Protein AF-A0A6V7H7Z8-F1 (afdb_monomer)

InterPro domains:
  IPR001148 Alpha carbonic anhydrase domain [PF00194] (63-277)
  IPR001148 Alpha carbonic anhydrase domain [PS51144] (50-277)
  IPR001148 Alpha carbonic anhydrase domain [SM01057] (56-277)
  IPR023561 Carbonic anhydrase, alpha-class [PTHR18952] (49-277)
  IPR036398 Alpha carbonic anhydrase domain superfamily [G3DSA:3.10.200.10] (58-277)
  IPR036398 Alpha carbonic anhydrase domain superfamily [SSF51069] (61-277)

Mean predicted aligned error: 9.98 Å

Sequence (277 aa):
SPKCDRKDLLHCLAWKQNVDPETESSFRNDARVEHMCRIWKHESTRDDDLSLTVQGLMDSLIGPSHWGKEYKTCSGKYQSPIDIEEKDVTTMTFPELQFSGVEGSHKAYMTNNGHTVMIQSFDANVPSISGGPINSTYVFQQLHFHWGQNDNLGSEDLINNHSFSMELHVVFWKKEHGSYDEAIKRDDGLTVLGYLYQATDEPNPIFESIVQQIPDIIAVDSNITISDNNVLKKLVAPDIASAQNYFTYRGSLTTPPCLEIVQWIDFVKPQHISHEQ

Organism: NCBI:txid395501

pLDDT: mean 84.5, std 20.84, range [31.64, 98.88]

Solvent-accessible surface area (backbone atoms only — not comparable to full-atom values): 15431 Å² total; per-residue (Å²): 129,88,76,81,49,78,66,59,53,52,46,57,60,35,71,68,61,81,58,59,75,72,61,62,62,68,55,76,76,39,69,66,59,56,48,51,56,50,55,65,71,72,54,90,82,56,80,68,69,53,51,54,53,51,48,55,50,46,46,74,70,67,21,81,98,42,39,39,77,79,32,59,45,56,63,53,91,44,61,34,62,51,66,47,45,72,92,77,60,77,94,80,87,61,56,70,58,42,80,42,61,37,92,45,82,39,51,33,35,40,30,20,69,70,82,37,55,34,39,34,66,79,51,94,74,60,34,31,39,31,38,32,96,48,93,52,53,24,35,60,63,38,33,38,48,38,63,49,96,46,65,59,43,16,27,74,50,25,53,69,82,40,49,27,19,23,23,38,40,41,36,21,26,29,53,90,52,75,42,59,83,53,7,75,77,37,72,71,10,30,37,33,40,38,42,39,24,38,56,40,91,57,75,37,80,80,45,50,72,52,59,73,48,46,79,77,24,71,51,68,74,29,61,46,73,50,88,58,33,48,51,54,33,45,69,75,48,70,53,66,89,56,59,78,47,59,50,72,50,74,22,22,41,76,51,89,60,16,49,63,16,24,40,42,39,34,41,70,71,64,44,68,32,17,77,89,104

Nearest PDB structures (foldseek):
  1hed-assembly1_A  TM=9.340E-01  e=1.830E-23  Homo sapiens
  5jes-assembly1_B  TM=9.303E-01  e=2.063E-23  Homo sapiens
  2x7s-assembly1_A  TM=9.431E-01  e=8.706E-23  Homo sapiens
  1flj-assembly1_A  TM=9.301E-01  e=3.992E-23  Rattus norvegicus
  8p6u-assembly1_A  TM=9.422E-01  e=7.107E-22  Homo sapiens

Radius of gyration: 20.37 Å; Cα contacts (8 Å, |Δi|>4): 509; chains: 1; bounding box: 54×52×42 Å

Structure (mmCIF, N/CA/C/O backbone):
data_AF-A0A6V7H7Z8-F1
#
_entry.id   AF-A0A6V7H7Z8-F1
#
loop_
_atom_site.group_PDB
_atom_site.id
_atom_site.type_symbol
_atom_site.label_atom_id
_atom_site.label_alt_id
_atom_site.label_comp_id
_atom_site.label_asym_id
_atom_site.label_entity_id
_atom_site.label_seq_id
_atom_site.pdbx_PDB_ins_code
_atom_site.Cartn_x
_atom_site.Cartn_y
_atom_site.Cartn_z
_atom_site.occupancy
_atom_site.B_iso_or_equiv
_atom_site.auth_seq_id
_atom_site.auth_comp_id
_atom_site.auth_asym_id
_atom_site.auth_atom_id
_atom_site.pdbx_PDB_model_num
ATOM 1 N N . SER A 1 1 ? 34.966 -28.185 17.565 1.00 32.69 1 SER A N 1
ATOM 2 C CA . SER A 1 1 ? 34.034 -27.590 16.589 1.00 32.69 1 SER A CA 1
ATOM 3 C C . SER A 1 1 ? 32.631 -27.698 17.135 1.00 32.69 1 SER A C 1
ATOM 5 O O . SER A 1 1 ? 32.259 -28.820 17.479 1.00 32.69 1 SER A O 1
ATOM 7 N N . PRO A 1 2 ? 31.871 -26.603 17.291 1.00 34.34 2 PRO A N 1
ATOM 8 C CA . PRO A 1 2 ? 30.486 -26.742 17.699 1.00 34.34 2 PRO A CA 1
ATOM 9 C C . PRO A 1 2 ? 29.751 -27.420 16.539 1.00 34.34 2 PRO A C 1
ATOM 11 O O . PRO A 1 2 ? 29.791 -26.964 15.397 1.00 34.34 2 PRO A O 1
ATOM 14 N N . LYS A 1 3 ? 29.193 -28.600 16.810 1.00 32.34 3 LYS A N 1
ATOM 15 C CA . LYS A 1 3 ? 28.305 -29.295 15.884 1.00 32.34 3 LYS A CA 1
ATOM 16 C C . LYS A 1 3 ? 27.027 -28.465 15.830 1.00 32.34 3 LYS A C 1
ATOM 18 O O . LYS A 1 3 ? 26.306 -28.434 16.815 1.00 32.34 3 LYS A O 1
ATOM 23 N N . CYS A 1 4 ? 26.787 -27.786 14.716 1.00 35.72 4 CYS A N 1
ATOM 24 C CA . CYS A 1 4 ? 25.460 -27.274 14.404 1.00 35.72 4 CYS A CA 1
ATOM 25 C C . CYS A 1 4 ? 24.587 -28.512 14.142 1.00 35.72 4 CYS A C 1
ATOM 27 O O . CYS A 1 4 ? 24.863 -29.262 13.194 1.00 35.72 4 CYS A O 1
ATOM 29 N N . ASP A 1 5 ? 23.668 -28.820 15.060 1.00 40.28 5 ASP A N 1
ATOM 30 C CA . ASP A 1 5 ? 22.810 -29.994 14.947 1.00 40.28 5 ASP A CA 1
ATOM 31 C C . ASP A 1 5 ? 21.787 -29.738 13.834 1.00 40.28 5 ASP A C 1
ATOM 33 O O . ASP A 1 5 ? 21.334 -28.617 13.615 1.00 40.28 5 ASP A O 1
ATOM 37 N N . ARG A 1 6 ? 21.417 -30.775 13.084 1.00 40.75 6 ARG A N 1
ATOM 38 C CA . ARG A 1 6 ? 20.514 -30.661 11.923 1.00 40.75 6 ARG A CA 1
ATOM 39 C C . ARG A 1 6 ? 19.138 -30.098 12.318 1.00 40.75 6 ARG A C 1
ATOM 41 O O . ARG A 1 6 ? 18.437 -29.547 11.477 1.00 40.75 6 ARG A O 1
ATOM 48 N N . LYS A 1 7 ? 18.783 -30.227 13.602 1.00 39.72 7 LYS A N 1
ATOM 49 C CA . LYS A 1 7 ? 17.613 -29.608 14.237 1.00 39.72 7 LYS A CA 1
ATOM 50 C C . LYS A 1 7 ? 17.737 -28.091 14.402 1.00 39.72 7 LYS A C 1
ATOM 52 O O . LYS A 1 7 ? 16.750 -27.405 14.181 1.00 39.72 7 LYS A O 1
ATOM 57 N N . ASP A 1 8 ? 18.924 -27.571 14.709 1.00 41.31 8 ASP A N 1
ATOM 58 C CA . ASP A 1 8 ? 19.142 -26.130 14.907 1.00 41.31 8 ASP A CA 1
ATOM 59 C C . ASP A 1 8 ? 18.988 -25.352 13.586 1.00 41.31 8 ASP A C 1
ATOM 61 O O . ASP A 1 8 ? 18.568 -24.200 13.578 1.00 41.31 8 ASP A O 1
ATOM 65 N N . LEU A 1 9 ? 19.270 -26.005 12.452 1.00 47.84 9 LEU A N 1
ATOM 66 C CA . LEU A 1 9 ? 19.158 -25.443 11.099 1.00 47.84 9 LEU A CA 1
ATOM 67 C C . LEU A 1 9 ? 17.731 -25.463 10.534 1.00 47.84 9 LEU A C 1
ATOM 69 O O . LEU A 1 9 ? 17.335 -24.503 9.882 1.00 47.84 9 LEU A O 1
ATOM 73 N N . LEU A 1 10 ? 16.949 -26.512 10.808 1.00 43.16 10 LEU A N 1
ATOM 74 C CA . LEU A 1 10 ? 15.507 -26.510 10.521 1.00 43.16 10 LEU A CA 1
ATOM 75 C C . LEU A 1 10 ? 14.784 -25.484 11.394 1.00 43.16 10 LEU A C 1
ATOM 77 O O . LEU A 1 10 ? 13.941 -24.761 10.883 1.00 43.16 10 LEU A O 1
ATOM 81 N N . HIS A 1 11 ? 15.205 -25.323 12.652 1.00 39.12 11 HIS A N 1
ATOM 82 C CA . HIS A 1 11 ? 14.792 -24.188 13.470 1.00 39.12 11 HIS A CA 1
ATOM 83 C C . HIS A 1 11 ? 15.214 -22.853 12.849 1.00 39.12 11 HIS A C 1
ATOM 85 O O . HIS A 1 11 ? 14.414 -21.939 12.846 1.00 39.12 11 HIS A O 1
ATOM 91 N N . CYS A 1 12 ? 16.406 -22.714 12.265 1.00 37.06 12 CYS A N 1
ATOM 92 C CA . CYS 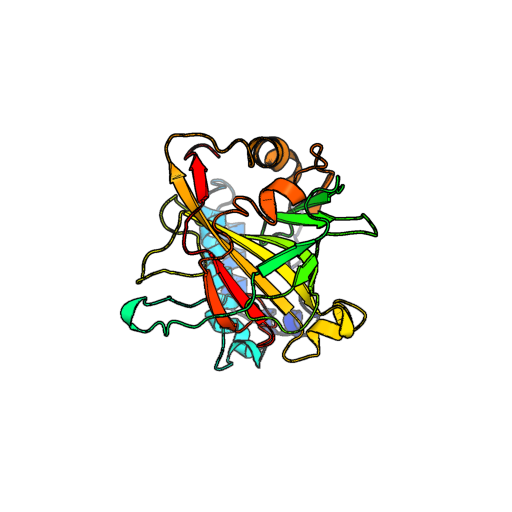A 1 12 ? 16.822 -21.461 11.617 1.00 37.06 12 CYS A CA 1
ATOM 93 C C . CYS A 1 12 ? 15.983 -21.120 10.364 1.00 37.06 12 CYS A C 1
ATOM 95 O O . CYS A 1 12 ? 15.714 -19.951 10.099 1.00 37.06 12 CYS A O 1
ATOM 97 N N . LEU A 1 13 ? 15.529 -22.140 9.627 1.00 40.28 13 LEU A N 1
ATOM 98 C CA . LEU A 1 13 ? 14.638 -22.000 8.469 1.00 40.28 13 LEU A CA 1
ATOM 99 C C . LEU A 1 13 ? 13.166 -21.790 8.867 1.00 40.28 13 LEU A C 1
ATOM 101 O O . LEU A 1 13 ? 12.477 -21.002 8.232 1.00 40.28 13 LEU A O 1
ATOM 105 N N . ALA A 1 14 ? 12.697 -22.432 9.941 1.00 39.16 14 ALA A N 1
ATOM 106 C CA . ALA A 1 14 ? 11.342 -22.267 10.474 1.00 39.16 14 ALA A CA 1
ATOM 107 C C . ALA A 1 14 ? 11.173 -20.961 11.275 1.00 39.16 14 ALA A C 1
ATOM 109 O O . ALA A 1 14 ? 10.114 -20.340 11.234 1.00 39.16 14 ALA A O 1
ATOM 110 N N . TRP A 1 15 ? 12.226 -20.508 11.966 1.00 31.64 15 TRP A N 1
ATOM 111 C CA . TRP A 1 15 ? 12.224 -19.298 12.797 1.00 31.64 15 TRP A CA 1
ATOM 112 C C . TRP A 1 15 ? 12.205 -18.013 11.966 1.00 31.64 15 TRP A C 1
ATOM 114 O O . TRP A 1 15 ? 11.707 -17.007 12.449 1.00 31.64 15 TRP A O 1
ATOM 124 N N . LYS A 1 16 ? 12.663 -18.051 10.705 1.00 35.69 16 LYS A N 1
ATOM 125 C CA . LYS A 1 16 ? 12.558 -16.905 9.789 1.00 35.69 16 LYS A CA 1
ATOM 126 C C . LYS A 1 16 ? 11.191 -16.743 9.111 1.00 35.69 16 LYS A C 1
ATOM 128 O O . LYS A 1 16 ? 10.990 -15.703 8.499 1.00 35.69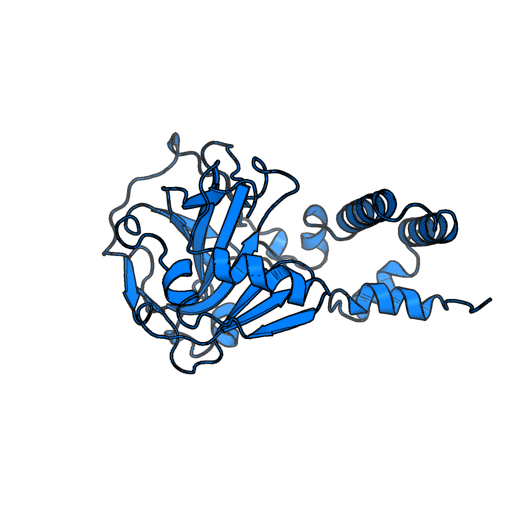 16 LYS A O 1
ATOM 133 N N . GLN A 1 17 ? 10.289 -17.732 9.151 1.00 44.56 17 GLN A N 1
ATOM 134 C CA . GLN A 1 17 ? 9.077 -17.697 8.310 1.00 44.56 17 GLN A CA 1
ATOM 135 C C . GLN A 1 17 ? 7.778 -18.228 8.939 1.00 44.56 17 GLN A C 1
ATOM 137 O O . GLN A 1 17 ? 6.803 -18.386 8.215 1.00 44.56 17 GLN A O 1
ATOM 142 N N . ASN A 1 18 ? 7.689 -18.463 10.257 1.00 36.97 18 ASN A N 1
ATOM 143 C CA . ASN A 1 18 ? 6.419 -18.875 10.895 1.00 36.97 18 ASN A CA 1
ATOM 144 C C . ASN A 1 18 ? 5.719 -20.051 10.165 1.00 36.97 18 ASN A C 1
ATOM 146 O O . ASN A 1 18 ? 4.496 -20.089 10.033 1.00 36.97 18 ASN A O 1
ATOM 150 N N . VAL A 1 19 ? 6.501 -21.009 9.660 1.00 39.38 19 VAL A N 1
ATOM 151 C CA . VAL A 1 19 ? 5.970 -22.152 8.907 1.00 39.38 19 VAL A CA 1
ATOM 152 C C . VAL A 1 19 ? 5.466 -23.218 9.889 1.00 39.38 19 VAL A C 1
ATOM 154 O O . VAL A 1 19 ? 6.135 -23.511 10.883 1.00 39.38 19 VAL A O 1
ATOM 157 N N . ASP A 1 20 ? 4.292 -23.798 9.626 1.00 37.81 20 ASP A N 1
ATOM 158 C CA . ASP A 1 20 ? 3.660 -24.837 10.455 1.00 37.81 20 ASP A CA 1
ATOM 159 C C . ASP A 1 20 ? 4.606 -26.056 10.646 1.00 37.81 20 ASP A C 1
ATOM 161 O O . ASP A 1 20 ? 5.331 -26.434 9.714 1.00 37.81 20 ASP A O 1
ATOM 165 N N . PRO A 1 21 ? 4.646 -26.710 11.824 1.00 39.06 21 PRO A N 1
ATOM 166 C CA . PRO A 1 21 ? 5.404 -27.948 12.042 1.00 39.06 21 PRO A CA 1
ATOM 167 C C . PRO A 1 21 ? 5.146 -29.087 11.030 1.00 39.06 21 PRO A C 1
ATOM 169 O O . PRO A 1 21 ? 6.027 -29.933 10.844 1.00 39.06 21 PRO A O 1
ATOM 172 N N . GLU A 1 22 ? 4.003 -29.142 10.336 1.00 43.00 22 GLU A N 1
ATOM 173 C CA . GLU A 1 22 ? 3.782 -30.144 9.274 1.00 43.00 22 GLU A CA 1
ATOM 174 C C . GLU A 1 22 ? 4.704 -29.933 8.058 1.00 43.00 22 GLU A C 1
ATOM 176 O O . GLU A 1 22 ? 5.265 -30.896 7.516 1.00 43.00 22 GLU A O 1
ATOM 181 N N . THR A 1 23 ? 4.960 -28.681 7.685 1.00 44.81 23 THR A N 1
ATOM 182 C CA . THR A 1 23 ? 5.865 -28.269 6.598 1.00 44.81 23 THR A CA 1
ATOM 183 C C . THR A 1 23 ? 7.313 -28.674 6.877 1.00 44.81 23 THR A C 1
ATOM 185 O O . THR A 1 23 ? 8.006 -29.158 5.978 1.00 44.81 23 THR A O 1
ATOM 188 N N . GLU A 1 24 ? 7.742 -28.611 8.143 1.00 42.25 24 GLU A N 1
ATOM 189 C CA . GLU A 1 24 ? 9.073 -29.015 8.626 1.00 42.25 24 GLU A CA 1
ATOM 190 C C . GLU A 1 24 ? 9.388 -30.497 8.328 1.00 42.25 24 GLU A C 1
ATOM 192 O O . GLU A 1 24 ? 10.545 -30.887 8.132 1.00 42.25 24 GLU A O 1
ATOM 197 N N . SER A 1 25 ? 8.357 -31.347 8.251 1.00 43.81 25 SER A N 1
ATOM 198 C CA . SER A 1 25 ? 8.509 -32.773 7.942 1.00 43.81 25 SER A CA 1
ATOM 199 C C . SER A 1 25 ? 8.841 -33.043 6.469 1.00 43.81 25 SER A C 1
ATOM 201 O O . SER A 1 25 ? 9.563 -33.999 6.170 1.00 43.81 25 SER A O 1
ATOM 203 N N . SER A 1 26 ? 8.386 -32.176 5.558 1.00 46.97 26 SER A N 1
ATOM 204 C CA . SER A 1 26 ? 8.557 -32.340 4.108 1.00 46.97 26 SER A CA 1
ATOM 205 C C . SER A 1 26 ? 9.989 -32.039 3.640 1.00 46.97 26 SER A C 1
ATOM 207 O O . SER A 1 26 ? 10.507 -32.696 2.735 1.00 46.97 26 SER A O 1
ATOM 209 N N . PHE A 1 27 ? 10.678 -31.125 4.330 1.00 46.22 27 PHE A N 1
ATOM 210 C CA . PHE A 1 27 ? 12.048 -30.708 4.017 1.00 46.22 27 PHE A CA 1
ATOM 211 C C . PHE A 1 27 ? 13.127 -31.680 4.506 1.00 46.22 27 PHE A C 1
ATOM 213 O O . PHE A 1 27 ? 14.270 -31.611 4.048 1.00 46.22 27 PHE A O 1
ATOM 220 N N . ARG A 1 28 ? 12.799 -32.614 5.414 1.00 45.25 28 ARG A N 1
ATOM 221 C CA . ARG A 1 28 ? 13.794 -33.504 6.050 1.00 45.25 28 ARG A CA 1
ATOM 222 C C . ARG A 1 28 ? 14.561 -34.399 5.076 1.00 45.25 28 ARG A C 1
ATOM 224 O O . ARG A 1 28 ? 15.661 -34.824 5.420 1.00 45.25 28 ARG A O 1
ATOM 231 N N . ASN A 1 29 ? 14.003 -34.663 3.894 1.00 47.81 29 ASN A N 1
ATOM 232 C CA . ASN A 1 29 ? 14.572 -35.575 2.899 1.00 47.81 29 ASN A CA 1
ATOM 233 C C . ASN A 1 29 ? 14.783 -34.929 1.516 1.00 47.81 29 ASN A C 1
ATOM 235 O O . ASN A 1 29 ? 15.028 -35.650 0.548 1.00 47.81 29 ASN A O 1
ATOM 239 N N . ASP A 1 30 ? 14.689 -33.600 1.389 1.00 52.28 30 ASP A N 1
ATOM 240 C CA . ASP A 1 30 ? 14.922 -32.939 0.101 1.00 52.28 30 ASP A CA 1
ATOM 241 C C . ASP A 1 30 ? 16.433 -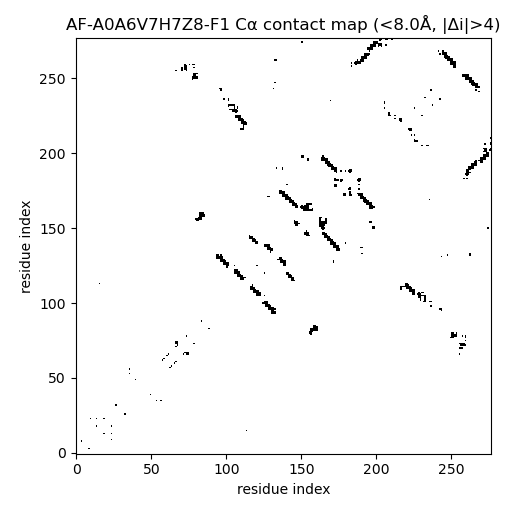32.796 -0.162 1.00 52.28 30 ASP A C 1
ATOM 243 O O . ASP A 1 30 ? 17.162 -32.104 0.556 1.00 52.28 30 ASP A O 1
ATOM 247 N N . ALA A 1 31 ? 16.915 -33.446 -1.224 1.00 52.50 31 ALA A N 1
ATOM 248 C CA . ALA A 1 31 ? 18.315 -33.407 -1.644 1.00 52.50 31 ALA A CA 1
ATOM 249 C C . ALA A 1 31 ? 18.823 -31.978 -1.934 1.00 52.50 31 ALA A C 1
ATOM 251 O O . ALA A 1 31 ? 20.027 -31.725 -1.863 1.00 52.50 31 ALA A O 1
ATOM 252 N N . ARG A 1 32 ? 17.924 -31.028 -2.220 1.00 54.44 32 ARG A N 1
ATOM 253 C CA . ARG A 1 32 ? 18.246 -29.612 -2.451 1.00 54.44 32 ARG A CA 1
ATOM 254 C C . ARG A 1 32 ? 18.560 -28.883 -1.141 1.00 54.44 32 ARG A C 1
ATOM 256 O O . ARG A 1 32 ? 19.515 -28.112 -1.097 1.00 54.44 32 ARG A O 1
ATOM 263 N N . VAL A 1 33 ? 17.867 -29.221 -0.049 1.00 52.94 33 VAL A N 1
ATOM 264 C CA . VAL A 1 33 ? 18.172 -28.726 1.310 1.00 52.94 33 VAL A CA 1
ATOM 265 C C . VAL A 1 33 ? 19.519 -29.283 1.796 1.00 52.94 33 VAL A C 1
ATOM 267 O O . VAL A 1 33 ? 20.317 -28.571 2.410 1.00 52.94 33 VAL A O 1
ATOM 270 N N . GLU A 1 34 ? 19.843 -30.536 1.453 1.00 53.31 34 GLU A N 1
ATOM 271 C CA . GLU A 1 34 ? 21.180 -31.100 1.699 1.00 53.31 34 GLU A CA 1
ATOM 272 C C . GLU A 1 34 ? 22.283 -30.422 0.874 1.00 53.31 34 GLU A C 1
ATOM 274 O O . GLU A 1 34 ? 23.407 -30.271 1.359 1.00 53.31 34 GLU A O 1
ATOM 279 N N . HIS A 1 35 ? 21.981 -30.009 -0.358 1.00 56.28 35 HIS A N 1
ATOM 280 C CA . HIS A 1 35 ? 22.914 -29.280 -1.214 1.00 56.28 35 HIS A CA 1
ATOM 281 C C . HIS A 1 35 ? 23.207 -27.875 -0.666 1.00 56.28 35 HIS A C 1
ATOM 283 O O . HIS A 1 35 ? 24.377 -27.516 -0.531 1.00 56.28 35 HIS A O 1
ATOM 289 N N . MET A 1 36 ? 22.177 -27.145 -0.219 1.00 55.00 36 MET A N 1
ATOM 290 C CA . MET A 1 36 ? 22.326 -25.864 0.491 1.00 55.00 36 MET A CA 1
ATOM 291 C C . MET A 1 36 ? 23.241 -25.988 1.714 1.00 55.00 36 MET A C 1
ATOM 293 O O . MET A 1 36 ? 24.161 -25.193 1.897 1.00 55.00 36 MET A O 1
ATOM 297 N N . CYS A 1 37 ? 23.053 -27.045 2.513 1.00 53.22 37 CYS A N 1
ATOM 298 C CA . CYS A 1 37 ? 23.905 -27.335 3.668 1.00 53.22 37 CYS A CA 1
ATOM 299 C C . CYS A 1 37 ? 25.383 -27.537 3.299 1.00 53.22 37 CYS A C 1
ATOM 301 O O . CYS A 1 37 ? 26.257 -27.273 4.125 1.00 53.22 37 CYS A O 1
ATOM 303 N N . ARG A 1 38 ? 25.681 -28.062 2.102 1.00 51.81 38 ARG A N 1
ATOM 304 C CA . ARG A 1 38 ? 27.062 -28.272 1.640 1.00 51.81 38 ARG A CA 1
ATOM 305 C C . ARG A 1 38 ? 27.696 -26.979 1.145 1.00 51.81 38 ARG A C 1
ATOM 307 O O . ARG A 1 38 ? 28.847 -26.752 1.494 1.00 51.81 38 ARG A O 1
ATOM 314 N N . ILE A 1 39 ? 26.954 -26.147 0.412 1.00 51.06 39 ILE A N 1
ATOM 315 C CA . ILE A 1 39 ? 27.421 -24.833 -0.065 1.00 51.06 39 ILE A CA 1
ATOM 316 C C . ILE A 1 39 ? 27.743 -23.929 1.133 1.00 51.06 39 ILE A C 1
ATOM 318 O O . ILE A 1 39 ? 28.872 -23.466 1.271 1.00 51.06 39 ILE A O 1
ATOM 322 N N . TRP A 1 40 ? 26.808 -23.803 2.082 1.00 47.78 40 TRP A N 1
ATOM 323 C CA . TRP A 1 40 ? 26.996 -22.975 3.280 1.00 47.78 40 TRP A CA 1
ATOM 324 C C . TRP A 1 40 ? 28.187 -23.426 4.146 1.00 47.78 40 TRP A C 1
ATOM 326 O O . TRP A 1 40 ? 28.889 -22.608 4.732 1.00 47.78 40 TRP A O 1
ATOM 336 N N . LYS A 1 41 ? 28.467 -24.738 4.200 1.00 47.25 41 LYS A N 1
ATOM 337 C CA . LYS A 1 41 ? 29.613 -25.294 4.942 1.00 47.25 41 LYS A CA 1
ATOM 338 C C . LYS A 1 41 ? 30.967 -25.111 4.254 1.00 47.25 41 LYS A C 1
ATOM 340 O O . LYS A 1 41 ? 31.976 -25.210 4.950 1.00 47.25 41 LYS A O 1
ATOM 345 N N . HIS A 1 42 ? 31.017 -24.931 2.933 1.00 45.84 42 HIS A N 1
ATOM 346 C CA . HIS A 1 42 ? 32.280 -24.951 2.186 1.00 45.84 42 HIS A CA 1
ATOM 347 C C . HIS A 1 42 ? 32.857 -23.565 1.866 1.00 45.84 42 HIS A C 1
ATOM 349 O O . HIS A 1 42 ? 34.057 -23.487 1.610 1.00 45.84 42 HIS A O 1
ATOM 355 N N . GLU A 1 43 ? 32.065 -22.489 1.917 1.00 46.97 43 GLU A N 1
ATOM 356 C CA . GLU A 1 43 ? 32.463 -21.181 1.363 1.00 46.97 43 GLU A CA 1
ATOM 357 C C . GLU A 1 43 ? 32.241 -19.988 2.313 1.00 46.97 43 GLU A C 1
ATOM 359 O O . GLU A 1 43 ? 31.947 -18.887 1.872 1.00 46.97 43 GLU A O 1
ATOM 364 N N . SER A 1 44 ? 32.440 -20.145 3.626 1.00 45.12 44 SER A N 1
ATOM 365 C CA . SER A 1 44 ? 32.238 -19.063 4.616 1.00 45.12 44 SER A CA 1
ATOM 366 C C . SER A 1 44 ? 33.272 -17.907 4.566 1.00 45.12 44 SER A C 1
ATOM 368 O O . SER A 1 44 ? 33.741 -17.455 5.612 1.00 45.12 44 SER A O 1
ATOM 370 N N . THR A 1 45 ? 33.710 -17.453 3.386 1.00 44.41 45 THR A N 1
ATOM 371 C CA . THR A 1 45 ? 34.672 -16.340 3.247 1.00 44.41 45 THR A CA 1
ATOM 372 C C . THR A 1 45 ? 34.303 -15.268 2.212 1.00 44.41 45 THR A C 1
ATOM 374 O O . THR A 1 45 ? 35.136 -14.398 1.954 1.00 44.41 45 THR A O 1
ATOM 377 N N . ARG A 1 46 ? 33.086 -15.257 1.641 1.00 46.16 46 ARG A N 1
ATOM 378 C CA . ARG A 1 46 ? 32.593 -14.153 0.783 1.00 46.16 46 ARG A CA 1
ATOM 379 C C . ARG A 1 46 ? 31.088 -13.932 0.982 1.00 46.16 46 ARG A C 1
ATOM 381 O O . ARG A 1 46 ? 30.282 -14.618 0.367 1.00 46.16 46 ARG A O 1
ATOM 388 N N . ASP A 1 47 ? 30.726 -13.004 1.863 1.00 51.69 47 ASP A N 1
ATOM 389 C CA . ASP A 1 47 ? 29.385 -12.940 2.469 1.00 51.69 47 ASP A CA 1
ATOM 390 C C . ASP A 1 47 ? 28.237 -12.430 1.565 1.00 51.69 47 ASP A C 1
ATOM 392 O O . ASP A 1 47 ? 27.087 -12.761 1.842 1.00 51.69 47 ASP A O 1
ATOM 396 N N . ASP A 1 48 ? 28.490 -11.738 0.447 1.00 48.53 48 ASP A N 1
ATOM 397 C CA . ASP A 1 48 ? 27.388 -11.153 -0.349 1.00 48.53 48 ASP A CA 1
ATOM 398 C C . ASP A 1 48 ? 26.826 -12.097 -1.437 1.00 48.53 48 ASP A C 1
ATOM 400 O O . ASP A 1 48 ? 25.611 -12.238 -1.578 1.00 48.53 48 ASP A O 1
ATOM 404 N N . ASP A 1 49 ? 27.687 -12.820 -2.162 1.00 45.22 49 ASP A N 1
ATOM 405 C CA . ASP A 1 49 ? 27.311 -13.694 -3.298 1.00 45.22 49 ASP A CA 1
ATOM 406 C C . ASP A 1 49 ? 26.568 -14.976 -2.841 1.00 45.22 49 ASP A C 1
ATOM 408 O O . ASP A 1 49 ? 25.685 -15.525 -3.510 1.00 45.22 49 ASP A O 1
ATOM 412 N N . LEU A 1 50 ? 26.871 -15.429 -1.620 1.00 45.47 50 LEU A N 1
ATOM 413 C CA . LEU A 1 50 ? 26.216 -16.575 -0.984 1.00 45.47 50 LEU A CA 1
ATOM 414 C C . LEU A 1 50 ? 24.780 -16.270 -0.548 1.00 45.47 50 LEU A C 1
ATOM 416 O O . LEU A 1 50 ? 23.931 -17.161 -0.617 1.00 45.47 50 LEU A O 1
ATOM 420 N N . SER A 1 51 ? 24.493 -15.034 -0.130 1.00 50.72 51 SER A N 1
ATOM 421 C CA . SER A 1 51 ? 23.144 -14.627 0.282 1.00 50.72 51 SER A CA 1
ATOM 422 C C . SER A 1 51 ? 22.154 -14.689 -0.891 1.00 50.72 51 SER A C 1
ATOM 424 O O . SER A 1 51 ? 21.081 -15.281 -0.764 1.00 50.72 51 SER A O 1
ATOM 426 N N . LEU A 1 52 ? 22.572 -14.202 -2.065 1.00 49.56 52 LEU A N 1
ATOM 427 C CA . LEU A 1 52 ? 21.798 -14.215 -3.309 1.00 49.56 52 LEU A CA 1
ATOM 428 C C . LEU A 1 52 ? 21.565 -15.640 -3.824 1.00 49.56 52 LEU A C 1
ATOM 430 O O . LEU A 1 52 ? 20.463 -15.981 -4.252 1.00 49.56 52 LEU A O 1
ATOM 434 N N . THR A 1 53 ? 22.577 -16.506 -3.722 1.00 54.59 53 THR A N 1
ATOM 435 C CA . THR A 1 53 ? 22.465 -17.914 -4.131 1.00 54.59 53 THR A CA 1
ATOM 436 C C . THR A 1 53 ? 21.493 -18.687 -3.231 1.00 54.59 53 THR A C 1
ATOM 438 O O . THR A 1 53 ? 20.696 -19.492 -3.716 1.00 54.59 53 THR A O 1
ATOM 441 N N . VAL A 1 54 ? 21.522 -18.436 -1.917 1.00 52.19 54 VAL A N 1
ATOM 442 C CA . VAL A 1 54 ? 20.605 -19.059 -0.949 1.00 52.19 54 VAL A CA 1
ATOM 443 C C . VAL A 1 54 ? 19.173 -18.548 -1.117 1.00 52.19 54 VAL A C 1
ATOM 445 O O . VAL A 1 54 ? 18.255 -19.366 -1.077 1.00 52.19 54 VAL A O 1
ATOM 448 N N . GLN A 1 55 ? 18.974 -17.248 -1.358 1.00 54.03 55 GLN A N 1
ATOM 449 C CA . GLN A 1 55 ? 17.652 -16.684 -1.642 1.00 54.03 55 GLN A CA 1
ATOM 450 C C . GLN A 1 55 ? 17.069 -17.256 -2.941 1.00 54.03 55 GLN A C 1
ATOM 452 O O . GLN A 1 55 ? 15.964 -17.788 -2.925 1.00 54.03 55 GLN A O 1
ATOM 457 N N . GLY A 1 56 ? 17.843 -17.288 -4.032 1.00 55.62 56 GLY A N 1
ATOM 458 C CA . GLY A 1 56 ? 17.391 -17.883 -5.294 1.00 55.62 56 GLY A CA 1
ATOM 459 C C . GLY A 1 56 ? 17.065 -19.380 -5.180 1.00 55.62 56 GLY A C 1
ATOM 460 O O . GLY A 1 56 ? 16.125 -19.874 -5.807 1.00 55.62 56 GLY A O 1
ATOM 461 N N . LEU A 1 57 ? 17.791 -20.121 -4.334 1.00 54.34 57 LEU A N 1
ATOM 462 C CA . LEU A 1 57 ? 17.463 -21.511 -4.005 1.00 54.34 57 LEU A CA 1
ATOM 463 C C . LEU A 1 57 ? 16.174 -21.619 -3.175 1.00 54.34 57 LEU A C 1
ATOM 465 O O . LEU A 1 57 ? 15.357 -22.489 -3.470 1.00 54.34 57 LEU A O 1
ATOM 469 N N . MET A 1 58 ? 15.954 -20.745 -2.191 1.00 56.31 58 MET A N 1
ATOM 470 C CA . MET A 1 58 ? 14.705 -20.679 -1.417 1.00 56.31 58 MET A CA 1
ATOM 471 C C . MET A 1 58 ? 13.502 -20.361 -2.313 1.00 56.31 58 MET A C 1
ATOM 473 O O . MET A 1 58 ? 12.515 -21.098 -2.286 1.00 56.31 58 MET A O 1
ATOM 477 N N . ASP A 1 59 ? 13.616 -19.373 -3.200 1.00 59.88 59 ASP A N 1
ATOM 478 C CA . ASP A 1 59 ? 12.569 -19.020 -4.165 1.00 59.88 59 ASP A CA 1
ATOM 479 C C . ASP A 1 59 ? 12.242 -20.198 -5.101 1.00 59.88 59 ASP A C 1
ATOM 481 O O . ASP A 1 59 ? 11.083 -20.456 -5.436 1.00 59.88 59 ASP A O 1
ATOM 485 N N . SER A 1 60 ? 13.251 -20.999 -5.462 1.00 59.12 60 SER A N 1
ATOM 486 C CA . SER A 1 60 ? 13.060 -22.210 -6.271 1.00 59.12 60 SER A CA 1
ATOM 487 C C . SER A 1 60 ? 12.356 -23.365 -5.537 1.00 59.12 60 SER A C 1
ATOM 489 O O . SER A 1 60 ? 11.867 -24.294 -6.185 1.00 59.12 60 SER A O 1
ATOM 491 N N . LEU A 1 61 ? 12.316 -23.341 -4.199 1.00 63.66 61 LEU A N 1
ATOM 492 C CA . LEU A 1 61 ? 11.744 -24.401 -3.360 1.00 63.66 61 LEU A CA 1
ATOM 493 C C . LEU A 1 61 ? 10.360 -24.045 -2.813 1.00 63.66 61 LEU A C 1
ATOM 495 O O . LEU A 1 61 ? 9.482 -24.910 -2.792 1.00 63.66 61 LEU A O 1
ATOM 499 N N . ILE A 1 62 ? 10.188 -22.797 -2.377 1.00 71.31 62 ILE A N 1
ATOM 500 C CA . ILE A 1 62 ? 9.008 -22.293 -1.657 1.00 71.31 62 ILE A CA 1
ATOM 501 C C . ILE A 1 62 ? 8.543 -20.911 -2.145 1.00 71.31 62 ILE A C 1
ATOM 503 O O . ILE A 1 62 ? 7.641 -20.325 -1.552 1.00 71.31 62 ILE A O 1
ATOM 507 N N . GLY A 1 63 ? 9.138 -20.379 -3.215 1.00 78.12 63 GLY A N 1
ATOM 508 C CA . GLY A 1 63 ? 8.767 -19.076 -3.766 1.00 78.12 63 GLY A CA 1
ATOM 509 C C . GLY A 1 63 ? 7.402 -19.063 -4.468 1.00 78.12 63 GLY A C 1
ATOM 510 O O . GLY A 1 63 ? 6.720 -20.091 -4.531 1.00 78.12 63 GLY A O 1
ATOM 511 N N . PRO A 1 64 ? 7.013 -17.921 -5.064 1.00 86.62 64 PRO A N 1
ATOM 512 C CA . PRO A 1 64 ? 5.657 -17.675 -5.568 1.00 86.62 64 PRO A CA 1
ATOM 513 C C . PRO A 1 64 ? 5.078 -18.765 -6.482 1.00 86.62 64 PRO A C 1
ATOM 515 O O . PRO A 1 64 ? 3.925 -19.168 -6.336 1.00 86.62 64 PRO A O 1
ATOM 518 N N . SER A 1 65 ? 5.901 -19.347 -7.363 1.00 88.31 65 SER A N 1
ATOM 519 C CA . SER A 1 65 ? 5.497 -20.445 -8.263 1.00 88.31 65 SER A CA 1
ATOM 520 C C . SER A 1 65 ? 5.079 -21.743 -7.548 1.00 88.31 65 SER A C 1
ATOM 522 O O . SER A 1 65 ? 4.499 -22.640 -8.165 1.00 88.31 65 SER A O 1
ATOM 524 N N . HIS A 1 66 ? 5.358 -21.856 -6.248 1.00 88.25 66 HIS A N 1
ATOM 525 C CA . HIS A 1 66 ? 5.095 -23.024 -5.415 1.00 88.25 66 HIS A CA 1
ATOM 526 C C . HIS A 1 66 ? 3.988 -22.811 -4.378 1.00 88.25 66 HIS A C 1
ATOM 528 O O . HIS A 1 66 ? 3.471 -23.810 -3.870 1.00 88.25 66 HIS A O 1
ATOM 534 N N . TRP A 1 67 ? 3.573 -21.570 -4.099 1.00 90.50 67 TRP A N 1
ATOM 535 C CA . TRP A 1 67 ? 2.600 -21.259 -3.042 1.00 90.50 67 TRP A CA 1
ATOM 536 C C . TRP A 1 67 ? 1.280 -22.018 -3.191 1.00 90.50 67 TRP A C 1
ATOM 538 O O . TRP A 1 67 ? 0.755 -22.533 -2.207 1.00 90.50 67 TRP A O 1
ATOM 548 N N . GLY A 1 68 ? 0.803 -22.215 -4.426 1.00 90.06 68 GLY A N 1
ATOM 549 C CA . GLY A 1 68 ? -0.404 -22.995 -4.737 1.00 90.06 68 GLY A CA 1
ATOM 550 C C . GLY A 1 68 ? -0.393 -24.457 -4.261 1.00 90.06 68 GLY A C 1
ATOM 551 O O . GLY A 1 68 ? -1.435 -25.123 -4.216 1.00 90.06 68 GLY A O 1
ATOM 552 N N . LYS A 1 69 ? 0.776 -25.006 -3.903 1.00 89.81 69 LYS A N 1
ATOM 553 C CA . LYS A 1 69 ? 0.874 -26.359 -3.339 1.00 89.81 69 LYS A CA 1
ATOM 554 C C . LYS A 1 69 ? 0.276 -26.416 -1.937 1.00 89.81 69 LYS A C 1
ATOM 556 O O . LYS A 1 69 ? -0.505 -27.335 -1.681 1.00 89.81 69 LYS A O 1
ATOM 561 N N . GLU A 1 70 ? 0.585 -25.429 -1.106 1.00 87.19 70 GLU A N 1
ATOM 562 C CA . GLU A 1 70 ? 0.155 -25.321 0.290 1.00 87.19 70 GLU A CA 1
ATOM 563 C C . GLU A 1 70 ? -1.106 -24.457 0.416 1.00 87.19 70 GLU A C 1
ATOM 565 O O . GLU A 1 70 ? -2.133 -24.906 0.922 1.00 87.19 70 GLU A O 1
ATOM 570 N N . TYR A 1 71 ? -1.084 -23.271 -0.186 1.00 88.75 71 TYR A N 1
ATOM 571 C CA . TYR A 1 71 ? -2.183 -22.315 -0.187 1.00 88.75 71 TYR A CA 1
ATOM 572 C C . TYR A 1 71 ? -2.940 -22.401 -1.509 1.00 88.75 71 TYR A C 1
ATOM 574 O O . TYR A 1 71 ? -2.615 -21.723 -2.481 1.00 88.75 71 TYR A O 1
ATOM 582 N N . LYS A 1 72 ? -3.972 -23.252 -1.570 1.00 93.88 72 LYS A N 1
ATOM 583 C CA . LYS A 1 72 ? -4.746 -23.487 -2.810 1.00 93.88 72 LYS A CA 1
ATOM 584 C C . LYS A 1 72 ? -5.326 -22.216 -3.432 1.00 93.88 72 LYS A C 1
ATOM 586 O O . LYS A 1 72 ? -5.476 -22.150 -4.649 1.00 93.88 72 LYS A O 1
ATOM 591 N N . THR A 1 73 ? -5.627 -21.224 -2.607 1.00 93.75 73 THR A N 1
ATOM 592 C CA . THR A 1 73 ? -6.099 -19.894 -3.000 1.00 93.75 73 THR A CA 1
ATOM 593 C C . THR A 1 73 ? -5.080 -19.117 -3.838 1.00 93.75 73 THR A C 1
ATOM 595 O O . THR A 1 73 ? -5.500 -18.388 -4.724 1.00 93.75 73 THR A O 1
ATOM 598 N N . CYS A 1 74 ? -3.774 -19.374 -3.696 1.00 94.00 74 CYS A N 1
ATOM 599 C CA . CYS A 1 74 ? -2.723 -18.799 -4.552 1.00 94.00 74 CYS A CA 1
ATOM 600 C C . CYS A 1 74 ? -2.713 -19.343 -5.993 1.00 94.00 74 CYS A C 1
ATOM 602 O O . CYS A 1 74 ? -1.890 -18.953 -6.811 1.00 94.00 74 CYS A O 1
ATOM 604 N N . SER A 1 75 ? -3.595 -20.290 -6.325 1.00 95.81 75 SER A N 1
ATOM 605 C CA . SER A 1 75 ? -3.861 -20.727 -7.705 1.00 95.81 75 SER A CA 1
ATOM 606 C C . SER A 1 75 ? -5.259 -20.314 -8.171 1.00 95.81 75 SER A C 1
ATOM 608 O O . SER A 1 75 ? -5.851 -20.967 -9.035 1.00 95.81 75 SER A O 1
ATOM 610 N N . GLY A 1 76 ? -5.805 -19.269 -7.546 1.00 95.25 76 GLY A N 1
ATOM 611 C CA . GLY A 1 76 ? -7.072 -18.659 -7.909 1.00 95.25 76 GLY A CA 1
ATOM 612 C C . GLY A 1 76 ? -7.051 -17.999 -9.294 1.00 95.25 76 GLY A C 1
ATOM 613 O O . GLY A 1 76 ? -6.044 -18.002 -10.001 1.00 95.25 76 GLY A O 1
ATOM 614 N N . LYS A 1 77 ? -8.205 -17.481 -9.718 1.00 96.38 77 LYS A N 1
ATOM 615 C CA . LYS A 1 77 ? -8.398 -16.888 -11.056 1.00 96.38 77 LYS A CA 1
ATOM 616 C C . LYS A 1 77 ? -8.282 -15.365 -11.076 1.00 96.38 77 LYS A C 1
ATOM 618 O O . LYS A 1 77 ? -8.125 -14.797 -12.150 1.00 96.38 77 LYS A O 1
ATOM 623 N N . TYR A 1 78 ? -8.410 -14.736 -9.919 1.00 97.06 78 TYR A N 1
ATOM 624 C CA . TYR A 1 78 ? -8.447 -13.297 -9.695 1.00 97.06 78 TYR A CA 1
ATOM 625 C C . TYR A 1 78 ? -7.299 -12.917 -8.756 1.00 97.06 78 TYR A C 1
ATOM 627 O O . TYR A 1 78 ? -7.504 -12.303 -7.712 1.00 97.06 78 TYR A O 1
ATOM 635 N N . GLN A 1 79 ? -6.097 -13.381 -9.103 1.00 98.38 79 GLN A N 1
ATOM 636 C CA . GLN A 1 79 ? -4.883 -13.089 -8.353 1.00 98.38 79 GLN A CA 1
ATOM 637 C C . GLN A 1 79 ? -4.343 -11.708 -8.720 1.00 98.38 79 GLN A C 1
ATOM 639 O O . GLN A 1 79 ? -4.492 -11.263 -9.857 1.00 98.38 79 GLN A O 1
ATOM 644 N N . SER A 1 80 ? -3.702 -11.082 -7.743 1.00 98.56 80 SER A N 1
ATOM 645 C CA . SER A 1 80 ? -2.860 -9.896 -7.892 1.00 98.56 80 SER A CA 1
ATOM 646 C C . SER A 1 80 ? -1.387 -10.286 -7.706 1.00 98.56 80 SER A C 1
ATOM 648 O O . SER A 1 80 ? -1.119 -11.295 -7.038 1.00 98.56 80 SER A O 1
ATOM 650 N N . PRO A 1 81 ? -0.431 -9.501 -8.231 1.00 98.31 81 PRO A N 1
ATOM 651 C CA . PRO A 1 81 ? -0.615 -8.283 -9.040 1.00 98.31 81 PRO A CA 1
ATOM 652 C C . PRO A 1 81 ? -1.021 -8.568 -10.497 1.00 98.31 81 PRO A C 1
ATOM 654 O O . PRO A 1 81 ? -1.110 -9.729 -10.912 1.00 98.31 81 PRO A O 1
ATOM 657 N N . ILE A 1 82 ? -1.264 -7.511 -11.278 1.00 98.44 82 ILE A N 1
ATOM 658 C CA . ILE A 1 82 ? -1.584 -7.561 -12.709 1.00 98.44 82 ILE A CA 1
ATOM 659 C C . ILE A 1 82 ? -0.773 -6.545 -13.532 1.00 98.44 82 ILE A C 1
ATOM 661 O O . ILE A 1 82 ? -0.187 -5.596 -13.021 1.00 98.44 82 ILE A O 1
ATOM 665 N N . ASP A 1 83 ? -0.776 -6.736 -14.852 1.00 98.56 83 ASP A N 1
ATOM 666 C CA . ASP A 1 83 ? -0.399 -5.687 -15.800 1.00 98.56 83 ASP A CA 1
ATOM 667 C C . ASP A 1 83 ? -1.654 -4.945 -16.267 1.00 98.56 83 ASP A C 1
ATOM 669 O O . ASP A 1 83 ? -2.558 -5.537 -16.871 1.00 98.56 83 ASP A O 1
ATOM 673 N N . ILE A 1 84 ? -1.723 -3.652 -15.962 1.00 98.44 84 ILE A N 1
ATOM 674 C CA . ILE A 1 84 ? -2.817 -2.777 -16.360 1.00 98.44 84 ILE A CA 1
ATOM 675 C C . ILE A 1 84 ? -2.527 -2.251 -17.762 1.00 98.44 84 ILE A C 1
ATOM 677 O O . ILE A 1 84 ? -1.806 -1.276 -17.974 1.00 98.44 84 ILE A O 1
ATOM 681 N N . GLU A 1 85 ? -3.143 -2.902 -18.738 1.00 98.12 85 GLU A N 1
ATOM 682 C CA . GLU A 1 85 ? -3.101 -2.508 -20.142 1.00 98.12 85 GLU A CA 1
ATOM 683 C C . GLU A 1 85 ? -4.168 -1.437 -20.407 1.00 98.12 85 GLU A C 1
ATOM 685 O O . GLU A 1 85 ? -5.357 -1.736 -20.527 1.00 98.12 85 GLU A O 1
ATOM 690 N N . GLU A 1 86 ? -3.763 -0.168 -20.518 1.00 96.62 86 GLU A N 1
ATOM 691 C CA . GLU A 1 86 ? -4.684 0.982 -20.588 1.00 96.62 86 GLU A CA 1
ATOM 692 C C . GLU A 1 86 ? -5.676 0.890 -21.757 1.00 96.62 86 GLU A C 1
ATOM 694 O O . GLU A 1 86 ? -6.804 1.375 -21.672 1.00 96.62 86 GLU A O 1
ATOM 699 N N . LYS A 1 87 ? -5.276 0.222 -22.844 1.00 97.19 87 LYS A N 1
ATOM 700 C CA . LYS A 1 87 ? -6.126 -0.049 -24.016 1.00 97.19 87 LYS A CA 1
ATOM 701 C C . LYS A 1 87 ? -7.354 -0.916 -23.695 1.00 97.19 87 LYS A C 1
ATOM 703 O O . LYS A 1 87 ? -8.346 -0.832 -24.418 1.00 97.19 87 LYS A O 1
ATOM 708 N N . ASP A 1 88 ? -7.273 -1.736 -22.648 1.00 97.06 88 ASP A N 1
ATOM 709 C CA . ASP A 1 88 ? -8.303 -2.690 -22.229 1.00 97.06 88 ASP A CA 1
ATOM 710 C C . ASP A 1 88 ? -9.122 -2.164 -21.031 1.00 97.06 88 ASP A C 1
ATOM 712 O O . ASP A 1 88 ? -10.117 -2.773 -20.623 1.00 97.06 88 ASP A O 1
ATOM 716 N N . VAL A 1 89 ? -8.751 -1.000 -20.482 1.00 97.19 89 VAL A N 1
ATOM 717 C CA . VAL A 1 89 ? -9.450 -0.366 -19.359 1.00 97.19 89 VAL A CA 1
ATOM 718 C C . VAL A 1 89 ? -10.792 0.208 -19.809 1.00 97.19 89 VAL A C 1
ATOM 720 O O . VAL A 1 89 ? -10.908 0.942 -20.790 1.00 97.19 89 VAL A O 1
ATOM 723 N N . THR A 1 90 ? -11.836 -0.078 -19.030 1.00 97.25 90 THR A N 1
ATOM 724 C CA . THR A 1 90 ? -13.156 0.535 -19.207 1.00 97.25 90 THR A CA 1
ATOM 725 C C . THR A 1 90 ? -13.298 1.751 -18.300 1.00 97.25 90 THR A C 1
ATOM 727 O O . THR A 1 90 ? -13.215 1.636 -17.079 1.00 97.25 90 THR A O 1
ATOM 730 N N . THR A 1 91 ? -13.575 2.919 -18.881 1.00 96.06 91 THR A N 1
ATOM 731 C CA . THR A 1 91 ? -13.853 4.130 -18.100 1.00 96.06 91 THR A CA 1
ATOM 732 C C . THR A 1 91 ? -15.167 3.989 -17.335 1.00 96.06 91 THR A C 1
ATOM 734 O O . THR A 1 91 ? -16.225 3.751 -17.922 1.00 96.06 91 THR A O 1
ATOM 737 N N . MET A 1 92 ? -15.107 4.196 -16.022 1.00 94.94 92 MET A N 1
ATOM 738 C CA . MET A 1 92 ? -16.265 4.216 -15.134 1.00 94.94 92 MET A CA 1
ATOM 739 C C . MET A 1 92 ? -16.292 5.511 -14.323 1.00 94.94 92 MET A C 1
ATOM 741 O O . MET A 1 92 ? -15.277 6.181 -14.157 1.00 94.94 92 MET A O 1
ATOM 745 N N . THR A 1 93 ? -17.471 5.874 -13.821 1.00 94.62 93 THR A N 1
ATOM 746 C CA . THR A 1 93 ? -17.637 7.010 -12.910 1.00 94.62 93 THR A CA 1
ATOM 747 C C . THR A 1 93 ? -18.115 6.499 -11.564 1.00 94.62 93 THR A C 1
ATOM 749 O O . THR A 1 93 ? -19.132 5.811 -11.481 1.00 94.62 93 THR A O 1
ATOM 752 N N . PHE A 1 94 ? -17.391 6.878 -10.520 1.00 96.12 94 PHE A N 1
ATOM 753 C CA . PHE A 1 94 ? -17.693 6.556 -9.135 1.00 96.12 94 PHE A CA 1
ATOM 754 C C . PHE A 1 94 ? -17.941 7.842 -8.333 1.00 96.12 94 PHE A C 1
ATOM 756 O O . PHE A 1 94 ? -17.573 8.929 -8.791 1.00 96.12 94 PHE A O 1
ATOM 763 N N . PRO A 1 95 ? -18.560 7.758 -7.142 1.00 96.44 95 PRO A N 1
ATOM 764 C CA . PRO A 1 95 ? -18.475 8.831 -6.158 1.00 96.44 95 PRO A CA 1
ATOM 765 C C . PRO A 1 95 ? -17.015 9.192 -5.860 1.00 96.44 95 PRO A C 1
ATOM 767 O O . PRO A 1 95 ? -16.117 8.374 -6.047 1.00 96.44 95 PRO A O 1
ATOM 770 N N . GLU A 1 96 ? -16.782 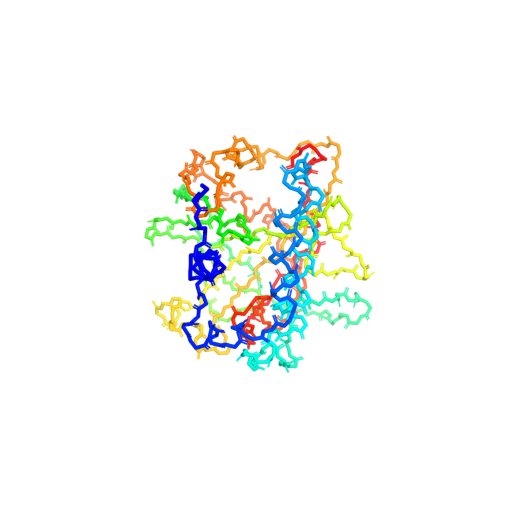10.392 -5.341 1.00 96.69 96 GLU A N 1
ATOM 771 C CA . GLU A 1 96 ? -15.446 10.818 -4.915 1.00 96.69 96 GLU A CA 1
ATOM 772 C C . GLU A 1 96 ? -14.856 9.835 -3.892 1.00 96.69 96 GLU A C 1
ATOM 774 O O . GLU A 1 96 ? -15.555 9.419 -2.961 1.00 96.69 96 GLU A O 1
ATOM 779 N N . LEU A 1 97 ? -13.587 9.456 -4.062 1.00 97.88 97 LEU A N 1
ATOM 780 C CA . LEU A 1 97 ? -12.850 8.707 -3.048 1.00 97.88 97 LEU A CA 1
ATOM 781 C C . LEU A 1 97 ? -12.496 9.664 -1.907 1.00 97.88 97 LEU A C 1
ATOM 783 O O . LEU A 1 97 ? -11.778 10.644 -2.104 1.00 97.88 97 LEU A O 1
ATOM 787 N N . GLN A 1 98 ? -13.017 9.385 -0.718 1.00 97.19 98 GLN A N 1
ATOM 788 C CA . GLN A 1 98 ? -12.895 10.241 0.455 1.00 97.19 98 GLN A CA 1
ATOM 789 C C . GLN A 1 98 ? -11.946 9.638 1.476 1.00 97.19 98 GLN A C 1
ATOM 791 O O . GLN A 1 98 ? -12.075 8.472 1.849 1.00 97.19 98 GLN A O 1
ATOM 796 N N . PHE A 1 99 ? -11.071 10.485 2.008 1.00 97.38 99 PHE A N 1
ATOM 797 C CA . PHE A 1 99 ? -10.131 10.159 3.069 1.00 97.38 99 PHE A CA 1
ATOM 798 C C . PHE A 1 99 ? -10.576 10.833 4.368 1.00 97.38 99 PHE A C 1
ATOM 800 O O . PHE A 1 99 ? -10.777 12.044 4.421 1.00 97.38 99 PHE A O 1
ATOM 807 N N . SER A 1 100 ? -10.735 10.053 5.432 1.00 96.81 100 SER A N 1
ATOM 808 C CA . SER A 1 100 ? -11.182 10.524 6.745 1.00 96.81 100 SER A CA 1
ATOM 809 C C . SER A 1 100 ? -10.126 10.247 7.805 1.00 96.81 100 SER A C 1
ATOM 811 O O . SER A 1 100 ? -9.590 9.145 7.892 1.00 96.81 100 SER A O 1
ATOM 813 N N . GLY A 1 101 ? -9.828 11.247 8.636 1.00 94.88 101 GLY A N 1
ATOM 814 C CA . GLY A 1 101 ? -8.869 11.118 9.739 1.00 94.88 101 GLY A CA 1
ATOM 815 C C . GLY A 1 101 ? -7.391 11.116 9.329 1.00 94.88 101 GLY A C 1
ATOM 816 O O . GLY A 1 101 ? -6.544 11.102 10.215 1.00 94.88 101 GLY A O 1
ATOM 817 N N . VAL A 1 102 ? -7.063 11.188 8.032 1.00 91.88 102 VAL A N 1
ATOM 818 C CA . VAL A 1 102 ? -5.675 11.230 7.517 1.00 91.88 102 VAL A CA 1
ATOM 819 C C . VAL A 1 102 ? -4.892 12.436 8.045 1.00 91.88 102 VAL A C 1
ATOM 821 O O . VAL A 1 102 ? -3.714 12.315 8.347 1.00 91.88 102 VAL A O 1
ATOM 824 N N . GLU A 1 103 ? -5.554 13.578 8.239 1.00 89.88 103 GLU A N 1
ATOM 825 C CA . GLU A 1 103 ? -4.939 14.815 8.746 1.00 89.88 103 GLU A CA 1
ATOM 826 C C . GLU A 1 103 ? -4.513 14.758 10.225 1.00 89.88 103 GLU A C 1
ATOM 828 O O . GLU A 1 103 ? -3.869 15.682 10.723 1.00 89.88 103 GLU A O 1
ATOM 833 N N . GLY A 1 104 ? -4.903 13.703 10.947 1.00 88.06 104 GLY A N 1
ATOM 834 C CA . GLY A 1 104 ? -4.532 13.505 12.343 1.00 88.06 104 GLY A CA 1
ATOM 835 C C . GLY A 1 104 ? -3.050 13.169 12.527 1.00 88.06 104 GLY A C 1
ATOM 836 O O . GLY A 1 104 ? -2.402 12.599 11.655 1.00 88.06 104 GLY A O 1
ATOM 837 N N . SER A 1 105 ? -2.529 13.494 13.709 1.00 91.19 105 SER A N 1
ATOM 838 C CA . SER A 1 105 ? -1.246 12.974 14.181 1.00 91.19 105 SER A CA 1
ATOM 839 C C . SER A 1 105 ? -1.452 11.531 14.629 1.00 91.19 105 SER A C 1
ATOM 841 O O . SER A 1 105 ? -2.122 11.312 15.638 1.00 91.19 105 SER A O 1
ATOM 843 N N . HIS A 1 106 ? -0.842 10.589 13.917 1.00 93.00 106 HIS A N 1
ATOM 844 C CA . HIS A 1 106 ? -0.916 9.157 14.185 1.00 93.00 106 HIS A CA 1
ATOM 845 C C . HIS A 1 106 ? 0.464 8.629 14.508 1.00 93.00 106 HIS A C 1
ATOM 847 O O . HIS A 1 106 ? 1.367 8.648 13.669 1.00 93.00 106 HIS A O 1
ATOM 853 N N . LYS A 1 107 ? 0.639 8.127 15.720 1.00 93.88 107 LYS A N 1
ATOM 854 C CA . LYS A 1 107 ? 1.890 7.472 16.053 1.00 93.88 107 LYS A CA 1
ATOM 855 C C . LYS A 1 107 ? 1.933 6.092 15.392 1.00 93.88 107 LYS A C 1
ATOM 857 O O . LYS A 1 107 ? 0.925 5.378 15.332 1.00 93.88 107 LYS A O 1
ATOM 862 N N . ALA A 1 108 ? 3.105 5.721 14.888 1.00 95.75 108 ALA A N 1
ATOM 863 C CA . ALA A 1 108 ? 3.289 4.502 14.115 1.00 95.75 108 ALA A CA 1
ATOM 864 C C . ALA A 1 108 ? 4.630 3.830 14.415 1.00 95.75 108 ALA A C 1
ATOM 866 O O . ALA A 1 108 ? 5.596 4.486 14.809 1.00 95.75 108 ALA A O 1
ATOM 867 N N . TYR A 1 109 ? 4.680 2.516 14.226 1.00 95.69 109 TYR A N 1
ATOM 868 C CA . TYR A 1 109 ? 5.914 1.742 14.232 1.00 95.69 109 TYR A CA 1
ATOM 869 C C . TYR A 1 109 ? 6.249 1.279 12.823 1.00 95.69 109 TYR A C 1
ATOM 871 O O . TYR A 1 109 ? 5.358 0.977 12.033 1.00 95.69 109 TYR A O 1
ATOM 879 N N . MET A 1 110 ? 7.543 1.229 12.541 1.00 97.44 110 MET A N 1
ATOM 880 C CA . MET A 1 110 ? 8.123 0.643 11.344 1.00 97.44 110 MET A CA 1
ATOM 881 C C . MET A 1 110 ? 8.762 -0.684 11.738 1.00 97.44 110 MET A C 1
ATOM 883 O O . MET A 1 110 ? 9.431 -0.762 12.768 1.00 97.44 110 MET A O 1
ATOM 887 N N . THR A 1 111 ? 8.527 -1.740 10.970 1.00 97.62 111 THR A N 1
ATOM 888 C CA . THR A 1 111 ? 9.027 -3.092 11.249 1.00 97.62 111 THR A CA 1
ATOM 889 C C . THR A 1 111 ? 9.597 -3.702 9.987 1.00 97.62 111 THR A C 1
ATOM 891 O O . THR A 1 111 ? 8.960 -3.652 8.938 1.00 97.62 111 THR A O 1
ATOM 894 N N . ASN A 1 112 ? 10.765 -4.322 10.104 1.00 97.19 112 ASN A N 1
ATOM 895 C CA . ASN A 1 112 ? 11.268 -5.238 9.094 1.00 97.19 112 ASN A CA 1
ATOM 896 C C . ASN A 1 112 ? 10.743 -6.634 9.430 1.00 97.19 112 ASN A C 1
ATOM 898 O O . ASN A 1 112 ? 11.240 -7.268 10.353 1.00 97.19 112 ASN A O 1
ATOM 902 N N . ASN A 1 113 ? 9.732 -7.115 8.711 1.00 89.31 113 ASN A N 1
ATOM 903 C CA . ASN A 1 113 ? 9.145 -8.437 8.973 1.00 89.31 113 ASN A CA 1
ATOM 904 C C . ASN A 1 113 ? 9.852 -9.573 8.207 1.00 89.31 113 ASN A C 1
ATOM 906 O O . ASN A 1 113 ? 9.296 -10.657 8.051 1.00 89.31 113 ASN A O 1
ATOM 910 N N . GLY A 1 114 ? 11.042 -9.306 7.657 1.00 90.94 114 GLY A N 1
ATOM 911 C CA . GLY A 1 114 ? 11.805 -10.246 6.837 1.00 90.94 114 GLY A CA 1
ATOM 912 C C . GLY A 1 114 ? 11.388 -10.306 5.368 1.00 90.94 114 GLY A C 1
ATOM 913 O O . GLY A 1 114 ? 12.129 -10.877 4.571 1.00 90.94 114 GLY A O 1
ATOM 914 N N . HIS A 1 115 ? 10.258 -9.696 5.005 1.00 89.00 115 HIS A N 1
ATOM 915 C CA . HIS A 1 115 ? 9.730 -9.661 3.639 1.00 89.00 115 HIS A CA 1
ATOM 916 C C . HIS A 1 115 ? 9.567 -8.238 3.101 1.00 89.00 115 HIS A C 1
ATOM 918 O O . HIS A 1 115 ? 9.723 -8.009 1.909 1.00 89.00 115 HIS A O 1
ATOM 924 N N . THR A 1 116 ? 9.254 -7.283 3.972 1.00 95.06 116 THR A N 1
ATOM 925 C CA . THR A 1 116 ? 9.024 -5.881 3.630 1.00 95.06 116 THR A CA 1
ATOM 926 C C . THR A 1 116 ? 9.295 -4.988 4.846 1.00 95.06 116 THR A C 1
ATOM 928 O O . THR A 1 116 ? 9.399 -5.456 5.987 1.00 95.06 116 THR A O 1
ATOM 931 N N . VAL A 1 117 ? 9.385 -3.683 4.602 1.00 97.25 117 VAL A N 1
ATOM 932 C CA . VAL A 1 117 ? 9.218 -2.664 5.633 1.00 97.25 117 VAL A CA 1
ATOM 933 C C . VAL A 1 117 ? 7.721 -2.393 5.776 1.00 97.25 117 VAL A C 1
ATOM 935 O O . VAL A 1 117 ? 7.072 -1.912 4.855 1.00 97.25 117 VAL A O 1
ATOM 938 N N . MET A 1 118 ? 7.163 -2.697 6.943 1.00 98.00 118 MET A N 1
ATOM 939 C CA . MET A 1 118 ? 5.752 -2.479 7.255 1.00 98.00 118 MET A CA 1
ATOM 940 C C . MET A 1 118 ? 5.605 -1.336 8.260 1.00 98.00 118 MET A C 1
ATOM 942 O O . MET A 1 118 ? 6.340 -1.279 9.247 1.00 98.00 118 MET A O 1
ATOM 946 N N . ILE A 1 119 ? 4.632 -0.453 8.040 1.00 97.81 119 ILE A N 1
ATOM 947 C CA . ILE A 1 119 ? 4.261 0.618 8.966 1.00 97.81 119 ILE A CA 1
ATOM 948 C C . ILE A 1 119 ? 2.826 0.418 9.450 1.00 97.81 119 ILE A C 1
ATOM 950 O O . ILE A 1 119 ? 1.891 0.250 8.666 1.00 97.81 119 ILE A O 1
ATOM 954 N N . GLN A 1 120 ? 2.646 0.482 10.766 1.00 97.00 120 GLN A N 1
ATOM 955 C CA . GLN A 1 120 ? 1.360 0.296 11.434 1.00 97.00 120 GLN A CA 1
ATOM 956 C C . GLN A 1 120 ? 1.171 1.319 12.550 1.00 97.00 120 GLN A C 1
ATOM 958 O O . GLN A 1 120 ? 2.126 1.717 13.216 1.00 97.00 120 GLN A O 1
ATOM 963 N N . SER A 1 121 ? -0.073 1.751 12.769 1.00 95.38 121 SER A N 1
ATOM 964 C CA . SER A 1 121 ? -0.408 2.635 13.888 1.00 95.38 121 SER A CA 1
ATOM 965 C C . SER A 1 121 ? -0.747 1.842 15.142 1.00 95.38 121 SER A C 1
ATOM 967 O O . SER A 1 121 ? -1.210 0.705 15.075 1.00 95.38 121 SER A O 1
ATOM 969 N N . PHE A 1 122 ? -0.561 2.479 16.291 1.00 86.69 122 PHE A N 1
ATOM 970 C CA . PHE A 1 122 ? -1.038 1.996 17.585 1.00 86.69 122 PHE A CA 1
ATOM 971 C C . PHE A 1 122 ? -2.163 2.853 18.167 1.00 86.69 122 PHE A C 1
ATOM 973 O O . PHE A 1 122 ? -2.653 2.574 19.263 1.00 86.69 122 PHE A O 1
ATOM 980 N N . ASP A 1 123 ? -2.566 3.904 17.456 1.00 92.44 123 ASP A N 1
ATOM 981 C CA . ASP A 1 123 ? -3.655 4.754 17.898 1.00 92.44 123 ASP A CA 1
ATOM 982 C C . ASP A 1 123 ? -5.000 4.051 17.681 1.00 92.44 123 ASP A C 1
ATOM 984 O O . ASP A 1 123 ? -5.214 3.336 16.706 1.00 92.44 123 ASP A O 1
ATOM 988 N N . ALA A 1 124 ? -5.938 4.256 18.609 1.00 87.56 124 ALA A N 1
ATOM 989 C CA . ALA A 1 124 ? -7.284 3.690 18.490 1.00 87.56 124 ALA A CA 1
ATOM 990 C C . ALA A 1 124 ? -8.079 4.320 17.333 1.00 87.56 124 ALA A C 1
ATOM 992 O O . ALA A 1 124 ? -8.973 3.692 16.767 1.00 87.56 124 ALA A O 1
ATOM 993 N N . ASN A 1 125 ? -7.761 5.574 17.000 1.00 90.31 125 ASN A N 1
ATOM 994 C CA . ASN A 1 125 ? -8.333 6.284 15.868 1.00 90.31 125 ASN A CA 1
ATOM 995 C C . ASN A 1 125 ? -7.294 6.307 14.755 1.00 90.31 125 ASN A C 1
ATOM 997 O O . ASN A 1 125 ? -6.291 6.997 14.885 1.00 90.31 125 ASN A O 1
ATOM 1001 N N . VAL A 1 126 ? -7.564 5.597 13.667 1.00 95.81 126 VAL A N 1
ATOM 1002 C CA . VAL A 1 126 ? -6.703 5.539 12.482 1.00 95.81 126 VAL A CA 1
ATOM 1003 C C . VAL A 1 126 ? -7.446 6.083 11.259 1.00 95.81 126 VAL A C 1
ATOM 1005 O O . VAL A 1 126 ? -8.676 6.230 11.305 1.00 95.81 126 VAL A O 1
ATOM 1008 N N . PRO A 1 127 ? -6.740 6.397 10.160 1.00 97.44 127 PRO A N 1
ATOM 1009 C CA . PRO A 1 127 ? -7.383 6.818 8.926 1.00 97.44 127 PRO A CA 1
ATOM 1010 C C . PRO A 1 127 ? -8.402 5.809 8.385 1.00 97.44 127 PRO A C 1
ATOM 1012 O O . PRO A 1 127 ? -8.344 4.609 8.652 1.00 97.44 127 PRO A O 1
ATOM 1015 N N . SER A 1 128 ? -9.338 6.299 7.582 1.00 98.19 128 SER A N 1
ATOM 1016 C CA . SER A 1 128 ? -10.302 5.469 6.859 1.00 98.19 128 SER A CA 1
ATOM 1017 C C . SER A 1 128 ? -10.618 6.058 5.490 1.00 98.19 128 SER A C 1
ATOM 1019 O O . SER A 1 128 ? -10.430 7.256 5.270 1.00 98.19 128 SER A O 1
ATOM 1021 N N . ILE A 1 129 ? -11.115 5.213 4.591 1.00 98.50 129 ILE A N 1
ATOM 1022 C CA . ILE A 1 129 ? -11.547 5.585 3.243 1.00 98.50 129 ILE A CA 1
ATOM 1023 C C . ILE A 1 129 ? -12.998 5.170 2.986 1.00 98.50 129 ILE A C 1
ATOM 1025 O O . ILE A 1 129 ? -13.518 4.244 3.615 1.00 98.50 129 ILE A O 1
ATOM 1029 N N . SER A 1 130 ? -13.668 5.876 2.078 1.00 98.50 130 SER A N 1
ATOM 1030 C CA . SER A 1 130 ? -15.019 5.558 1.589 1.00 98.50 130 SER A CA 1
ATOM 1031 C C . SER A 1 130 ? -15.269 6.214 0.227 1.00 98.50 130 SER A C 1
ATOM 1033 O O . SER A 1 130 ? -14.491 7.071 -0.182 1.00 98.50 130 SER A O 1
ATOM 1035 N N . GLY A 1 131 ? -16.355 5.858 -0.462 1.00 97.94 131 GLY A N 1
ATOM 1036 C CA . GLY A 1 131 ? -16.635 6.381 -1.806 1.00 97.94 131 GLY A CA 1
ATOM 1037 C C . GLY A 1 131 ? -15.797 5.683 -2.879 1.00 97.94 131 GLY A C 1
ATOM 1038 O O . GLY A 1 131 ? -15.345 4.566 -2.665 1.00 97.94 131 GLY A O 1
ATOM 1039 N N . GLY A 1 132 ? -15.603 6.282 -4.052 1.00 97.56 132 GLY A N 1
ATOM 1040 C CA . GLY A 1 132 ? -14.933 5.585 -5.154 1.00 97.56 132 GLY A CA 1
ATOM 1041 C C . GLY A 1 132 ? -15.615 4.245 -5.503 1.00 97.56 132 GLY A C 1
ATOM 1042 O O . GLY A 1 132 ? -16.850 4.176 -5.520 1.00 97.56 132 GLY A O 1
ATOM 1043 N N . PRO A 1 133 ? -14.853 3.168 -5.763 1.00 97.56 133 PRO A N 1
ATOM 1044 C CA . PRO A 1 133 ? -15.407 1.863 -6.119 1.00 97.56 133 PRO A CA 1
ATOM 1045 C C . PRO A 1 133 ? -15.889 1.047 -4.908 1.00 97.56 133 PRO A C 1
ATOM 1047 O O . PRO A 1 133 ? -16.418 -0.051 -5.085 1.00 97.56 133 PRO A O 1
ATOM 1050 N N . ILE A 1 134 ? -15.727 1.554 -3.680 1.00 97.94 134 ILE A N 1
ATOM 1051 C CA . ILE A 1 134 ? -16.080 0.844 -2.444 1.00 97.94 134 ILE A CA 1
ATOM 1052 C C . ILE A 1 134 ? -17.429 1.305 -1.882 1.00 97.94 134 ILE A C 1
ATOM 1054 O O . ILE A 1 134 ? -17.818 2.468 -1.962 1.00 97.94 134 ILE A O 1
ATOM 1058 N N . ASN A 1 135 ? -18.165 0.368 -1.278 1.00 95.25 135 ASN A N 1
ATOM 1059 C CA . ASN A 1 135 ? -19.550 0.571 -0.830 1.00 95.25 135 ASN A CA 1
ATOM 1060 C C . ASN A 1 135 ? -19.712 0.799 0.684 1.00 95.25 135 ASN A C 1
ATOM 1062 O O . ASN A 1 135 ? -20.833 0.810 1.185 1.00 95.25 135 ASN A O 1
ATOM 1066 N N . SER A 1 136 ? -18.609 0.939 1.416 1.00 97.50 136 SER A N 1
ATOM 1067 C CA . SER A 1 136 ? -18.578 1.040 2.876 1.00 97.50 136 SER A CA 1
ATOM 1068 C C . SER A 1 136 ? -17.395 1.905 3.309 1.00 97.50 136 SER A C 1
ATOM 1070 O O . SER A 1 136 ? -16.562 2.300 2.496 1.00 97.50 136 SER A O 1
ATOM 1072 N N . THR A 1 137 ? -17.303 2.188 4.605 1.00 98.56 137 THR A N 1
ATOM 1073 C CA . THR A 1 137 ? -16.063 2.668 5.215 1.00 98.56 137 THR A CA 1
ATOM 1074 C C . THR A 1 137 ? -15.082 1.512 5.392 1.00 98.56 137 THR A C 1
ATOM 1076 O O . THR A 1 137 ? -15.449 0.461 5.929 1.00 98.56 137 THR A O 1
ATOM 1079 N N . TYR A 1 138 ? -13.833 1.735 4.993 1.00 98.75 138 TYR A N 1
ATOM 1080 C CA . TYR A 1 138 ? -12.712 0.832 5.228 1.00 98.75 138 TYR A CA 1
ATOM 1081 C C . TYR A 1 138 ? -11.673 1.532 6.105 1.00 98.75 138 TYR A C 1
ATOM 1083 O O . TYR A 1 138 ? -11.390 2.713 5.920 1.00 98.75 138 TYR A O 1
ATOM 1091 N N . VAL A 1 139 ? -11.151 0.829 7.103 1.00 98.44 139 VAL A N 1
ATOM 1092 C CA . VAL A 1 139 ? -10.302 1.374 8.170 1.00 98.44 139 VAL A CA 1
ATOM 1093 C C . VAL A 1 139 ? -8.868 0.913 7.962 1.00 98.44 139 VAL A C 1
ATOM 1095 O O . VAL A 1 139 ? -8.644 -0.248 7.632 1.00 98.44 139 VAL A O 1
ATOM 1098 N N . PHE A 1 140 ? -7.910 1.825 8.130 1.00 98.56 140 PHE A N 1
ATOM 1099 C CA . PHE A 1 140 ? -6.488 1.558 7.934 1.00 98.56 140 PHE A CA 1
ATOM 1100 C C . PHE A 1 140 ? -6.023 0.398 8.821 1.00 98.56 140 PHE A C 1
ATOM 1102 O O . PHE A 1 140 ? -6.316 0.369 10.017 1.00 98.56 140 PHE A O 1
ATOM 1109 N N . GLN A 1 141 ? -5.289 -0.541 8.228 1.00 97.94 141 GLN A N 1
ATOM 1110 C CA . GLN A 1 141 ? -4.647 -1.648 8.931 1.00 97.94 141 GLN A CA 1
ATOM 1111 C C . GLN A 1 141 ? -3.137 -1.445 9.014 1.00 97.94 141 GLN A C 1
ATOM 1113 O O . GLN A 1 141 ? -2.550 -1.532 10.091 1.00 97.94 141 GLN A O 1
ATOM 1118 N N . GLN A 1 142 ? -2.508 -1.267 7.856 1.00 98.12 142 GLN A N 1
ATOM 1119 C CA . GLN A 1 142 ? -1.062 -1.223 7.684 1.00 98.12 142 GLN A CA 1
ATOM 1120 C C . GLN A 1 142 ? -0.726 -0.658 6.309 1.00 98.12 142 GLN A C 1
ATOM 1122 O O . GLN A 1 142 ? -1.578 -0.648 5.419 1.00 98.12 142 GLN A O 1
ATOM 1127 N N . LEU A 1 143 ? 0.514 -0.224 6.135 1.00 98.38 143 LEU A N 1
ATOM 1128 C CA . LEU A 1 143 ? 1.100 -0.064 4.813 1.00 98.38 143 LEU A CA 1
ATOM 1129 C C . LEU A 1 143 ? 2.446 -0.778 4.727 1.00 98.38 143 LEU A C 1
ATOM 1131 O O . LEU A 1 143 ? 3.119 -0.955 5.745 1.00 98.38 143 LEU A O 1
ATOM 1135 N N . HIS A 1 144 ? 2.837 -1.171 3.523 1.00 98.50 144 HIS A N 1
ATOM 1136 C CA . HIS A 1 144 ? 4.103 -1.846 3.266 1.00 98.50 144 HIS A CA 1
ATOM 1137 C C . HIS A 1 144 ? 4.615 -1.544 1.861 1.00 98.50 144 HIS A C 1
ATOM 1139 O O . HIS A 1 144 ? 3.862 -1.084 1.003 1.00 98.50 144 HIS A O 1
ATOM 1145 N N . PHE A 1 145 ? 5.907 -1.781 1.654 1.00 98.06 145 PHE A N 1
ATOM 1146 C CA . PHE A 1 145 ? 6.601 -1.429 0.420 1.00 98.06 145 PHE A CA 1
ATOM 1147 C C . PHE A 1 145 ? 7.069 -2.676 -0.330 1.00 98.06 145 PHE A C 1
ATOM 1149 O O . PHE A 1 145 ? 7.492 -3.658 0.279 1.00 98.06 145 PHE A O 1
ATOM 1156 N N . HIS A 1 146 ? 7.072 -2.593 -1.649 1.00 98.00 146 HIS A N 1
ATOM 1157 C CA . HIS A 1 146 ? 7.698 -3.549 -2.551 1.00 98.00 146 HIS A CA 1
ATOM 1158 C C . HIS A 1 146 ? 8.736 -2.811 -3.372 1.00 98.00 146 HIS A C 1
ATOM 1160 O O . HIS A 1 146 ? 8.470 -1.723 -3.876 1.00 98.00 146 HIS A O 1
ATOM 1166 N N . TRP A 1 147 ? 9.932 -3.368 -3.460 1.00 96.94 147 TRP A N 1
ATOM 1167 C CA . TRP A 1 147 ? 11.039 -2.808 -4.223 1.00 96.94 147 TRP A CA 1
ATOM 1168 C C . TRP A 1 147 ? 11.867 -3.956 -4.786 1.00 96.94 147 TRP A C 1
ATOM 1170 O O . TRP A 1 147 ? 11.780 -5.094 -4.315 1.00 96.94 147 TRP A O 1
ATOM 1180 N N . GLY A 1 148 ? 12.689 -3.670 -5.789 1.00 91.12 148 GLY A N 1
ATOM 1181 C CA . GLY A 1 148 ? 13.588 -4.668 -6.352 1.00 91.12 148 GLY A CA 1
ATOM 1182 C C . GLY A 1 148 ? 15.044 -4.253 -6.277 1.00 91.12 148 GLY A C 1
ATOM 1183 O O . GLY A 1 148 ? 15.457 -3.433 -5.460 1.00 91.12 148 GLY A 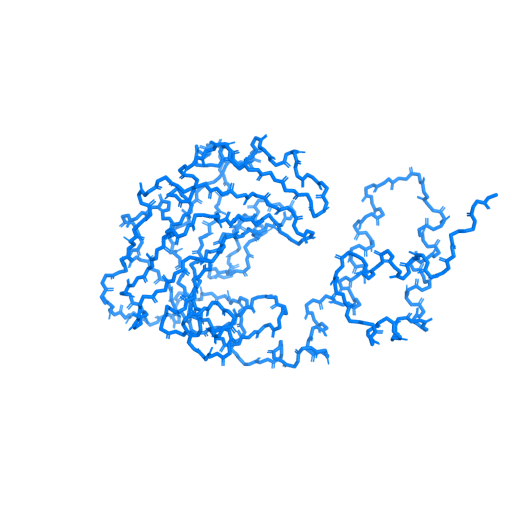O 1
ATOM 1184 N N . GLN A 1 149 ? 15.858 -4.885 -7.115 1.00 89.62 149 GLN A N 1
ATOM 1185 C CA . GLN A 1 149 ? 17.311 -4.727 -7.066 1.00 89.62 149 GLN A CA 1
ATOM 1186 C C . GLN A 1 149 ? 17.791 -3.398 -7.673 1.00 89.62 149 GLN A C 1
ATOM 1188 O O . GLN A 1 149 ? 18.950 -3.026 -7.500 1.00 89.62 149 GLN A O 1
ATOM 1193 N N . ASN A 1 150 ? 16.943 -2.724 -8.449 1.00 92.88 150 ASN A N 1
ATOM 1194 C CA . ASN A 1 150 ? 17.287 -1.486 -9.132 1.00 92.88 150 ASN A CA 1
ATOM 1195 C C . ASN A 1 150 ? 16.054 -0.607 -9.350 1.00 92.88 150 ASN A C 1
ATOM 1197 O O . ASN A 1 150 ? 14.917 -1.058 -9.246 1.00 92.88 150 ASN A O 1
ATOM 1201 N N . ASP A 1 151 ? 16.313 0.619 -9.780 1.00 96.00 151 ASP A N 1
ATOM 1202 C CA . ASP A 1 151 ? 15.326 1.686 -9.916 1.00 96.00 151 ASP A CA 1
ATOM 1203 C C . ASP A 1 151 ? 14.301 1.498 -11.046 1.00 96.00 151 ASP A C 1
ATOM 1205 O O . ASP A 1 151 ? 13.451 2.359 -11.248 1.00 96.00 151 ASP A O 1
ATOM 1209 N N . ASN A 1 152 ? 14.365 0.416 -11.820 1.00 93.56 152 ASN A N 1
ATOM 1210 C CA . ASN A 1 152 ? 13.440 0.172 -12.932 1.00 93.56 152 ASN A CA 1
ATOM 1211 C C . ASN A 1 152 ? 12.539 -1.046 -12.705 1.00 93.56 152 ASN A C 1
ATOM 1213 O O . ASN A 1 152 ? 11.639 -1.285 -13.506 1.00 93.56 152 ASN A O 1
ATOM 1217 N N . LEU A 1 153 ? 12.812 -1.855 -11.678 1.00 94.69 153 LEU A N 1
ATOM 1218 C CA . LEU A 1 153 ? 12.134 -3.125 -11.433 1.00 94.69 153 LEU A CA 1
ATOM 1219 C C . LEU A 1 153 ? 11.905 -3.286 -9.934 1.00 94.69 153 LEU A C 1
ATOM 1221 O O . LEU A 1 153 ? 12.844 -3.632 -9.220 1.00 94.69 153 LEU A O 1
ATOM 1225 N N . GLY A 1 154 ? 10.678 -3.059 -9.472 1.00 96.44 154 GLY A N 1
ATOM 1226 C CA . GLY A 1 154 ? 10.354 -3.126 -8.049 1.00 96.44 154 GLY A CA 1
ATOM 1227 C C . GLY A 1 154 ? 8.876 -3.030 -7.683 1.00 96.44 154 GLY A C 1
ATOM 1228 O O . GLY A 1 154 ? 8.525 -3.490 -6.601 1.00 96.44 154 GLY A O 1
ATOM 1229 N N . SER A 1 155 ? 8.015 -2.491 -8.550 1.00 98.44 155 SER A N 1
ATOM 1230 C CA . SER A 1 155 ? 6.565 -2.603 -8.361 1.00 98.44 155 SER A CA 1
ATOM 1231 C C . SER A 1 155 ? 6.064 -4.026 -8.612 1.00 98.44 155 SER A C 1
ATOM 1233 O O . SER A 1 155 ? 6.639 -4.767 -9.413 1.00 98.44 155 SER A O 1
ATOM 1235 N N . GLU A 1 156 ? 4.994 -4.402 -7.915 1.00 97.94 156 GLU A N 1
ATOM 1236 C CA . GLU A 1 156 ? 4.262 -5.637 -8.175 1.00 97.94 156 GLU A CA 1
ATOM 1237 C C . GLU A 1 156 ? 3.347 -5.448 -9.393 1.00 97.94 156 GLU A C 1
ATOM 1239 O O . GLU A 1 156 ? 3.420 -6.232 -10.342 1.00 97.94 156 GLU A O 1
ATOM 1244 N N . ASP A 1 157 ? 2.533 -4.387 -9.392 1.00 98.19 157 ASP A N 1
ATOM 1245 C CA . ASP A 1 157 ? 1.680 -4.019 -10.521 1.00 98.19 157 ASP A CA 1
ATOM 1246 C C . ASP A 1 157 ? 2.486 -3.313 -11.627 1.00 98.19 157 ASP A C 1
ATOM 1248 O O . ASP A 1 157 ? 3.476 -2.604 -11.390 1.00 98.19 157 ASP A O 1
ATOM 1252 N N . LEU A 1 158 ? 2.045 -3.513 -12.870 1.00 98.19 158 LEU A N 1
ATOM 1253 C CA . LEU A 1 158 ? 2.615 -2.892 -14.067 1.00 98.19 158 LEU A CA 1
ATOM 1254 C C . LEU A 1 158 ? 1.569 -2.013 -14.759 1.00 98.19 158 LEU A C 1
ATOM 1256 O O . LEU A 1 158 ? 0.367 -2.257 -14.656 1.00 98.19 158 LEU A O 1
ATOM 1260 N N . ILE A 1 159 ? 2.026 -1.010 -15.512 1.00 97.94 159 ILE A N 1
ATOM 1261 C CA . ILE A 1 159 ? 1.167 -0.244 -16.430 1.00 97.94 159 ILE A CA 1
ATOM 1262 C C . ILE A 1 159 ? 1.735 -0.373 -17.838 1.00 97.94 159 ILE A C 1
ATOM 1264 O O . ILE A 1 159 ? 2.857 0.065 -18.090 1.00 97.94 159 ILE A O 1
ATOM 1268 N N . ASN A 1 160 ? 0.972 -0.946 -18.771 1.00 97.69 160 ASN A N 1
ATOM 1269 C CA . ASN A 1 160 ? 1.420 -1.243 -20.137 1.00 97.69 160 ASN A CA 1
ATOM 1270 C C . ASN A 1 160 ? 2.788 -1.961 -20.161 1.00 97.69 160 ASN A C 1
ATOM 1272 O O . ASN A 1 160 ? 3.704 -1.565 -20.893 1.00 97.69 160 ASN A O 1
ATOM 1276 N N . ASN A 1 161 ? 2.941 -2.991 -19.325 1.00 97.31 161 ASN A N 1
ATOM 1277 C CA . ASN A 1 161 ? 4.155 -3.788 -19.157 1.00 97.31 161 ASN A CA 1
ATOM 1278 C C . ASN A 1 161 ? 5.384 -2.977 -18.672 1.00 97.31 161 ASN A C 1
ATOM 1280 O O . ASN A 1 1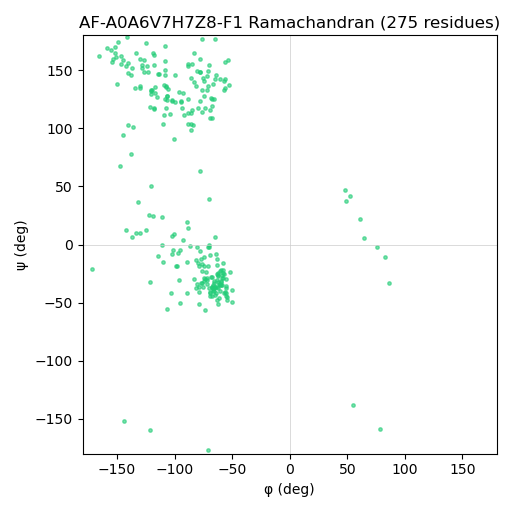61 ? 6.532 -3.385 -18.873 1.00 97.31 161 ASN A O 1
ATOM 1284 N N . HIS A 1 162 ? 5.158 -1.820 -18.042 1.00 97.06 162 HIS A N 1
ATOM 1285 C CA . HIS A 1 162 ? 6.183 -1.004 -17.392 1.00 97.06 162 HIS A CA 1
ATOM 1286 C C . HIS A 1 162 ? 6.149 -1.196 -15.873 1.00 97.06 162 HIS A C 1
ATOM 1288 O O . HIS A 1 162 ? 5.123 -0.951 -15.238 1.00 97.06 162 HIS A O 1
ATOM 1294 N N . SER A 1 163 ? 7.289 -1.594 -15.305 1.00 97.69 163 SER A N 1
ATOM 1295 C CA . SER A 1 163 ? 7.519 -1.646 -13.858 1.00 97.69 163 SER A CA 1
ATOM 1296 C C . SER A 1 163 ? 8.038 -0.307 -13.353 1.00 97.69 163 SER A C 1
ATOM 1298 O O . SER A 1 163 ? 8.716 0.423 -14.072 1.00 97.69 163 SER A O 1
ATOM 1300 N N . PHE A 1 164 ? 7.776 -0.025 -12.084 1.00 98.25 164 PHE A N 1
ATOM 1301 C CA . PHE A 1 164 ? 8.278 1.144 -11.372 1.00 98.25 164 PHE A CA 1
ATOM 1302 C C . PHE A 1 164 ? 9.350 0.736 -10.356 1.00 98.25 164 PHE A C 1
ATOM 1304 O O . PHE A 1 164 ? 9.579 -0.455 -10.135 1.00 98.25 164 PHE A O 1
ATOM 1311 N N . SER A 1 165 ? 10.035 1.719 -9.771 1.00 98.06 165 SER A N 1
ATOM 1312 C CA . SER A 1 165 ? 11.153 1.509 -8.840 1.00 98.06 165 SER A CA 1
ATOM 1313 C C . SER A 1 165 ? 10.705 0.854 -7.534 1.00 98.06 165 SER A C 1
ATOM 1315 O O . SER A 1 165 ? 11.415 0.028 -6.967 1.00 98.06 165 SER A O 1
ATOM 1317 N N . MET A 1 166 ? 9.522 1.238 -7.060 1.00 97.94 166 MET A N 1
ATOM 1318 C CA . MET A 1 166 ? 8.927 0.766 -5.815 1.00 97.94 166 MET A CA 1
ATOM 1319 C C . MET A 1 166 ? 7.405 0.896 -5.907 1.00 97.94 166 MET A C 1
ATOM 1321 O O . MET A 1 166 ? 6.879 1.733 -6.647 1.00 97.94 166 MET A O 1
ATOM 1325 N N . GLU A 1 167 ? 6.697 0.107 -5.114 1.00 98.62 167 GLU A N 1
ATOM 1326 C CA . GLU A 1 167 ? 5.264 0.226 -4.909 1.00 98.62 167 GLU A CA 1
ATOM 1327 C C . GLU A 1 167 ? 4.922 0.233 -3.419 1.00 98.62 167 GLU A C 1
ATOM 1329 O O . GLU A 1 167 ? 5.469 -0.533 -2.629 1.00 98.62 167 GLU A O 1
ATOM 1334 N N . LEU A 1 168 ? 4.022 1.125 -3.024 1.00 98.50 168 LEU A N 1
ATOM 1335 C CA . LEU A 1 168 ? 3.477 1.203 -1.676 1.00 98.50 168 LEU A CA 1
ATOM 1336 C C . LEU A 1 168 ? 2.041 0.691 -1.690 1.00 98.50 168 LEU A C 1
ATOM 1338 O O . LEU A 1 168 ? 1.186 1.247 -2.379 1.00 98.50 168 LEU A O 1
ATOM 1342 N N . HIS A 1 169 ? 1.769 -0.301 -0.850 1.00 98.81 169 HIS A N 1
ATOM 1343 C CA . HIS A 1 169 ? 0.428 -0.805 -0.587 1.00 98.81 169 HIS A CA 1
ATOM 1344 C C . HIS A 1 169 ? -0.083 -0.271 0.741 1.00 98.81 169 HIS A C 1
ATOM 1346 O O . HIS A 1 169 ? 0.532 -0.491 1.785 1.00 98.81 169 HIS A O 1
ATOM 1352 N N . VAL A 1 170 ? -1.239 0.392 0.727 1.00 98.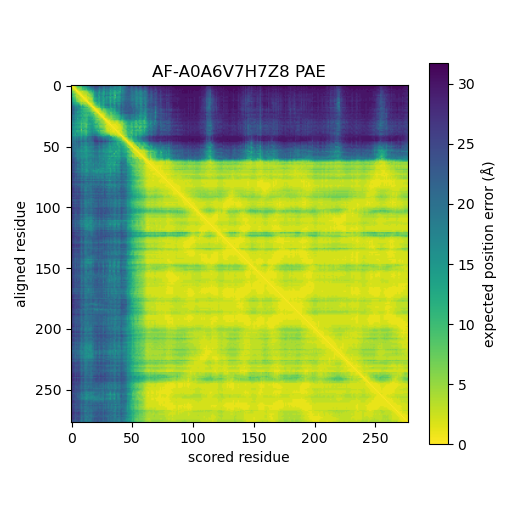75 170 VAL A N 1
ATOM 1353 C CA . VAL A 1 170 ? -1.940 0.836 1.941 1.00 98.75 170 VAL A CA 1
ATOM 1354 C C . VAL A 1 170 ? -3.196 -0.006 2.118 1.00 98.75 170 VAL A C 1
ATOM 1356 O O . VAL A 1 170 ? -4.140 0.093 1.337 1.00 98.75 170 VAL A O 1
ATOM 1359 N N . VAL A 1 171 ? -3.211 -0.846 3.149 1.00 98.75 171 VAL A N 1
ATOM 1360 C CA . VAL A 1 171 ? -4.246 -1.858 3.373 1.00 98.75 171 VAL A CA 1
ATOM 1361 C C . VAL A 1 171 ? -5.309 -1.341 4.331 1.00 98.75 171 VAL A C 1
ATOM 1363 O O . VAL A 1 171 ? -5.009 -0.878 5.436 1.00 98.75 171 VAL A O 1
ATOM 1366 N N . PHE A 1 172 ? -6.569 -1.498 3.936 1.00 98.88 172 PHE A N 1
ATOM 1367 C CA . PHE A 1 172 ? -7.738 -1.183 4.740 1.00 98.88 172 PHE A CA 1
ATOM 1368 C C . PHE A 1 172 ? -8.682 -2.381 4.836 1.00 98.88 172 PHE A C 1
ATOM 1370 O O . PHE A 1 172 ? -8.828 -3.148 3.886 1.00 98.88 172 PHE A O 1
ATOM 1377 N N . TRP A 1 173 ? -9.385 -2.512 5.961 1.00 98.62 173 TRP A N 1
ATOM 1378 C CA . TRP A 1 173 ? -10.405 -3.543 6.171 1.00 98.62 173 TRP A CA 1
ATOM 1379 C C . TRP A 1 173 ? -11.801 -2.947 6.305 1.00 98.62 173 TRP A C 1
ATOM 1381 O O . TRP A 1 173 ? -11.980 -1.848 6.835 1.00 98.62 173 TRP A O 1
ATOM 1391 N N . LYS A 1 174 ? -12.816 -3.671 5.830 1.00 98.56 174 LYS A N 1
ATOM 1392 C CA . LYS A 1 174 ? -14.200 -3.196 5.833 1.00 98.56 174 LYS A CA 1
ATOM 1393 C C . LYS A 1 174 ? -14.752 -3.112 7.255 1.00 98.56 174 LYS A C 1
ATOM 1395 O O . LYS A 1 174 ? -14.957 -4.126 7.922 1.00 98.56 174 LYS A O 1
ATOM 1400 N N . LYS A 1 175 ? -15.077 -1.892 7.693 1.00 98.19 175 LYS A N 1
ATOM 1401 C CA . LYS A 1 175 ? -15.494 -1.586 9.072 1.00 98.19 175 LYS A CA 1
ATOM 1402 C C . LYS A 1 175 ? -16.693 -2.409 9.552 1.00 98.19 175 LYS A C 1
ATOM 1404 O O . LYS A 1 175 ? -16.766 -2.764 10.726 1.00 98.19 175 LYS A O 1
ATOM 1409 N N . GLU A 1 176 ? -17.637 -2.694 8.658 1.00 98.00 176 GLU A N 1
ATOM 1410 C CA . GLU A 1 176 ? -18.881 -3.417 8.963 1.00 98.00 176 GLU A CA 1
ATOM 1411 C C . GLU A 1 176 ? -18.649 -4.845 9.471 1.00 98.00 176 GLU A C 1
ATOM 1413 O O . GLU A 1 176 ? -19.478 -5.364 10.217 1.00 98.00 176 GLU A O 1
ATOM 1418 N N . HIS A 1 177 ? -17.507 -5.454 9.135 1.00 97.56 177 HIS A N 1
ATOM 1419 C CA . HIS A 1 177 ? -17.148 -6.793 9.610 1.00 97.56 177 HIS A CA 1
ATOM 1420 C C . HIS A 1 177 ? -16.638 -6.796 11.060 1.00 97.56 177 HIS A C 1
ATOM 1422 O O . HIS A 1 177 ? -16.451 -7.856 11.646 1.00 97.56 177 HIS A O 1
ATOM 1428 N N . GLY A 1 178 ? -16.460 -5.622 11.673 1.00 97.06 178 GLY A N 1
ATOM 1429 C CA . GLY A 1 178 ? -16.157 -5.453 13.097 1.00 97.06 178 GLY A CA 1
ATOM 1430 C C . GLY A 1 178 ? -14.672 -5.524 13.458 1.00 97.06 178 GLY A C 1
ATOM 1431 O O . GLY A 1 178 ? -14.245 -4.804 14.360 1.00 97.06 178 GLY A O 1
ATOM 1432 N N . SER A 1 179 ? -13.876 -6.325 12.748 1.00 96.88 179 SER A N 1
ATOM 1433 C CA . SER A 1 179 ? -12.416 -6.372 12.889 1.00 96.88 179 SER A CA 1
ATOM 1434 C C . SER A 1 179 ? -11.732 -6.798 11.589 1.00 96.88 179 SER A C 1
ATOM 1436 O O . SER A 1 179 ? -12.371 -7.371 10.705 1.00 96.88 179 SER A O 1
ATOM 1438 N N . TYR A 1 180 ? -10.418 -6.572 11.501 1.00 96.06 180 TYR A N 1
ATOM 1439 C CA . TYR A 1 180 ? -9.580 -7.101 10.421 1.00 96.06 180 TYR A CA 1
ATOM 1440 C C . TYR A 1 180 ? -9.717 -8.629 10.288 1.00 96.06 180 TYR A C 1
ATOM 1442 O O . TYR A 1 180 ? -9.987 -9.130 9.199 1.00 96.06 180 TYR A O 1
ATOM 1450 N N . ASP A 1 181 ? -9.629 -9.362 11.403 1.00 96.81 181 ASP A N 1
ATOM 1451 C CA . ASP A 1 181 ? -9.696 -10.832 11.417 1.00 96.81 181 ASP A CA 1
ATOM 1452 C C . ASP A 1 181 ? -11.034 -11.387 10.911 1.00 96.81 181 ASP A C 1
ATOM 1454 O O . ASP A 1 181 ? -11.086 -12.471 10.328 1.00 96.81 181 ASP A O 1
ATOM 1458 N N . GLU A 1 182 ? -12.135 -10.667 11.134 1.00 98.25 182 GLU A N 1
ATOM 1459 C CA . GLU A 1 182 ? -13.436 -11.035 10.574 1.00 98.25 182 GLU A CA 1
ATOM 1460 C C . GLU A 1 182 ? -13.578 -10.590 9.119 1.00 98.25 182 GLU A C 1
ATOM 1462 O O . GLU A 1 182 ? -14.192 -11.302 8.322 1.00 98.25 182 GLU A O 1
ATOM 1467 N N . ALA A 1 183 ? -12.981 -9.455 8.750 1.00 98.12 183 ALA A N 1
ATOM 1468 C CA . ALA A 1 183 ? -13.007 -8.946 7.388 1.00 98.12 183 ALA A CA 1
ATOM 1469 C C . ALA A 1 183 ? -12.288 -9.883 6.410 1.00 98.12 183 ALA A C 1
ATOM 1471 O O . ALA A 1 183 ? -12.843 -10.183 5.357 1.00 98.12 183 ALA A O 1
ATOM 1472 N N . ILE A 1 184 ? -11.127 -10.445 6.771 1.00 96.88 184 ILE A N 1
ATOM 1473 C CA . ILE A 1 184 ? -10.375 -11.360 5.888 1.00 96.88 184 ILE A CA 1
ATOM 1474 C C . ILE A 1 184 ? -11.108 -12.674 5.562 1.00 96.88 184 ILE A C 1
ATOM 1476 O O . ILE A 1 184 ? -10.667 -13.448 4.717 1.00 96.88 184 ILE A O 1
ATOM 1480 N N . LYS A 1 185 ? -12.241 -12.943 6.219 1.00 96.94 185 LYS A N 1
ATOM 1481 C CA . LYS A 1 185 ? -13.105 -14.106 5.965 1.00 96.94 185 LYS A CA 1
ATOM 1482 C C . LYS A 1 185 ? -14.223 -13.801 4.958 1.00 96.94 185 LYS A C 1
ATOM 1484 O O . LYS A 1 185 ? -15.109 -14.636 4.762 1.00 96.94 185 LYS A O 1
ATOM 1489 N N . ARG A 1 186 ? -14.242 -12.598 4.375 1.00 97.75 186 ARG A N 1
ATOM 1490 C CA . ARG A 1 186 ? -15.307 -12.062 3.511 1.00 97.75 186 ARG A CA 1
ATOM 1491 C C . ARG A 1 186 ? -14.732 -11.660 2.159 1.00 97.75 186 ARG A C 1
ATOM 1493 O O . ARG A 1 186 ? -13.589 -11.235 2.087 1.00 97.75 186 ARG A O 1
ATOM 1500 N N . ASP A 1 187 ? -15.525 -11.781 1.101 1.00 95.25 187 ASP A N 1
ATOM 1501 C CA . ASP A 1 187 ? -15.117 -11.537 -0.292 1.00 95.25 187 ASP A CA 1
ATOM 1502 C C . ASP A 1 187 ? -14.947 -10.052 -0.658 1.00 95.25 187 ASP A C 1
ATOM 1504 O O . ASP A 1 187 ? -14.428 -9.725 -1.726 1.00 95.25 187 ASP A O 1
ATOM 1508 N N . ASP A 1 188 ? -15.397 -9.163 0.224 1.00 96.50 188 ASP A N 1
ATOM 1509 C CA . ASP A 1 188 ? -15.223 -7.710 0.191 1.00 96.50 188 ASP A CA 1
ATOM 1510 C C . ASP A 1 188 ? -14.449 -7.209 1.424 1.00 96.50 188 ASP A C 1
ATOM 1512 O O . ASP A 1 188 ? -14.624 -6.081 1.886 1.00 96.50 188 ASP A O 1
ATOM 1516 N N . GLY A 1 189 ? -13.645 -8.092 2.019 1.00 98.00 189 GLY A N 1
ATOM 1517 C CA . GLY A 1 189 ? -12.996 -7.854 3.299 1.00 98.00 189 GLY A CA 1
ATOM 1518 C C . GLY A 1 189 ? -12.032 -6.677 3.287 1.00 98.00 189 GLY A C 1
ATOM 1519 O O . GLY A 1 189 ? -11.948 -5.944 4.277 1.00 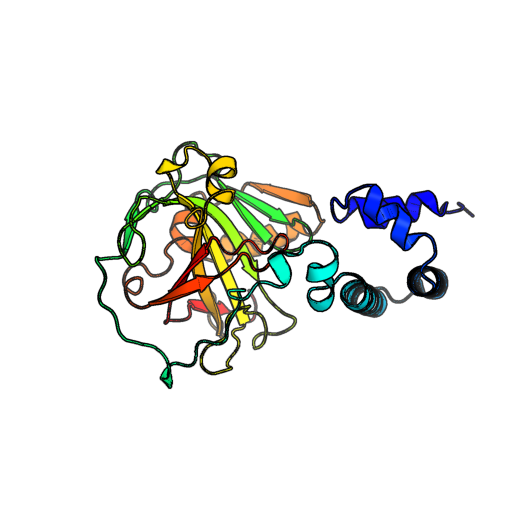98.00 189 GLY A O 1
ATOM 1520 N N . LEU A 1 190 ? -11.311 -6.494 2.179 1.00 98.75 190 LEU A N 1
ATOM 1521 C CA . LEU A 1 190 ? -10.180 -5.580 2.103 1.00 98.75 190 LEU A CA 1
ATOM 1522 C C . LEU A 1 190 ? -10.287 -4.611 0.925 1.00 98.75 190 LEU A C 1
ATOM 1524 O O . LEU A 1 190 ? -10.857 -4.900 -0.126 1.00 98.75 190 LEU A O 1
ATOM 1528 N N . THR A 1 191 ? -9.676 -3.449 1.102 1.00 98.81 191 THR A N 1
ATOM 1529 C CA . THR A 1 191 ? -9.351 -2.520 0.020 1.00 98.81 191 THR A CA 1
ATOM 1530 C C . THR A 1 191 ? -7.892 -2.139 0.156 1.00 98.81 191 THR A C 1
ATOM 1532 O O . THR A 1 191 ? -7.440 -1.852 1.266 1.00 98.81 191 THR A O 1
ATOM 1535 N N . VAL A 1 192 ? -7.162 -2.153 -0.954 1.00 98.88 192 VAL A N 1
ATOM 1536 C CA . VAL A 1 192 ? -5.751 -1.769 -0.983 1.00 98.88 192 VAL A CA 1
ATOM 1537 C C . VAL A 1 192 ? -5.578 -0.608 -1.945 1.00 98.88 192 VAL A C 1
ATOM 1539 O O . VAL A 1 192 ? -6.129 -0.613 -3.043 1.00 98.88 192 VAL A O 1
ATOM 1542 N N . LEU A 1 193 ? -4.852 0.405 -1.485 1.00 98.81 193 LEU A N 1
ATOM 1543 C CA . LEU A 1 193 ? -4.395 1.503 -2.319 1.00 98.81 193 LEU A CA 1
ATOM 1544 C C . LEU A 1 193 ? -2.977 1.197 -2.812 1.00 98.81 193 LEU A C 1
ATOM 1546 O O . LEU A 1 193 ? -2.096 0.999 -1.972 1.00 98.81 193 LEU A O 1
ATOM 1550 N N . GLY A 1 194 ? -2.771 1.185 -4.127 1.00 98.44 194 GLY A N 1
ATOM 1551 C CA . GLY A 1 194 ? -1.467 1.023 -4.769 1.00 98.44 194 GLY A CA 1
ATOM 1552 C C . GLY A 1 194 ? -0.889 2.369 -5.210 1.00 98.44 194 GLY A C 1
ATOM 1553 O O . GLY A 1 194 ? -1.516 3.110 -5.974 1.00 98.44 194 GLY A O 1
ATOM 1554 N N . TYR A 1 195 ? 0.309 2.707 -4.727 1.00 98.31 195 TYR A N 1
ATOM 1555 C CA . TYR A 1 195 ? 1.063 3.887 -5.159 1.00 98.31 195 TYR A CA 1
ATOM 1556 C C . TYR A 1 195 ? 2.383 3.468 -5.794 1.00 98.31 195 TYR A C 1
ATOM 1558 O O . TYR A 1 195 ? 3.268 2.947 -5.118 1.00 98.31 195 TYR A O 1
ATOM 1566 N N . LEU A 1 196 ? 2.537 3.768 -7.079 1.00 97.88 196 LEU A N 1
ATOM 1567 C CA . LEU A 1 196 ? 3.763 3.516 -7.828 1.00 97.88 196 LEU A CA 1
ATOM 1568 C C . LEU A 1 196 ? 4.764 4.655 -7.606 1.00 97.88 196 LEU A C 1
ATOM 1570 O O . LEU A 1 196 ? 4.380 5.827 -7.592 1.00 97.88 196 LEU A O 1
ATOM 1574 N N . TYR A 1 197 ? 6.044 4.320 -7.457 1.00 97.62 197 TYR A N 1
ATOM 1575 C CA . TYR A 1 197 ? 7.134 5.275 -7.261 1.00 97.62 197 TYR A CA 1
ATOM 1576 C C . TYR A 1 197 ? 8.181 5.152 -8.361 1.00 97.62 197 TYR A C 1
ATOM 1578 O O . TYR A 1 197 ? 8.701 4.070 -8.622 1.00 97.62 197 TYR A O 1
ATOM 1586 N N . GLN A 1 198 ? 8.525 6.285 -8.966 1.00 97.50 198 GLN A N 1
ATOM 1587 C CA . GLN A 1 198 ? 9.592 6.399 -9.950 1.00 97.50 198 GLN A CA 1
ATOM 1588 C C . GLN A 1 198 ? 10.800 7.107 -9.333 1.00 97.50 198 GLN A C 1
ATOM 1590 O O . GLN A 1 198 ? 10.671 8.207 -8.791 1.00 97.50 198 GLN A O 1
ATOM 1595 N N . ALA A 1 199 ? 11.974 6.495 -9.454 1.00 97.75 199 ALA A N 1
ATOM 1596 C CA . ALA A 1 199 ? 13.230 7.104 -9.051 1.00 97.75 199 ALA A CA 1
ATOM 1597 C C . ALA A 1 199 ? 13.566 8.314 -9.936 1.00 97.75 199 ALA A C 1
ATOM 1599 O O . ALA A 1 199 ? 13.390 8.281 -11.159 1.00 97.75 199 ALA A O 1
ATOM 1600 N N . THR A 1 200 ? 14.045 9.379 -9.303 1.00 97.19 200 THR A N 1
ATOM 1601 C CA . THR A 1 200 ? 14.462 10.643 -9.919 1.00 97.19 200 THR A CA 1
ATOM 1602 C C . THR A 1 200 ? 15.712 11.184 -9.215 1.00 97.19 200 THR A C 1
ATOM 1604 O O . THR A 1 200 ? 16.185 10.603 -8.243 1.00 97.19 200 THR A O 1
ATOM 1607 N N . ASP A 1 201 ? 16.248 12.320 -9.656 1.00 97.38 201 ASP A N 1
ATOM 1608 C CA . ASP A 1 201 ? 17.372 12.964 -8.960 1.00 97.38 201 ASP A CA 1
ATOM 1609 C C . ASP A 1 201 ? 16.941 13.748 -7.704 1.00 97.38 201 ASP A C 1
ATOM 1611 O O . ASP A 1 201 ? 17.766 14.045 -6.842 1.00 97.38 201 ASP A O 1
ATOM 1615 N N . GLU A 1 202 ? 15.655 14.092 -7.579 1.00 96.25 202 GLU A N 1
ATOM 1616 C CA . GLU A 1 202 ? 15.162 14.968 -6.514 1.00 96.25 202 GLU A CA 1
ATOM 1617 C C . GLU A 1 202 ? 14.680 14.162 -5.299 1.00 96.25 202 GLU A C 1
ATOM 1619 O O . GLU A 1 202 ? 13.871 13.240 -5.457 1.00 96.25 202 GLU A O 1
ATOM 1624 N N . PRO A 1 203 ? 15.122 14.501 -4.072 1.00 95.25 203 PRO A N 1
ATOM 1625 C CA . PRO A 1 203 ? 14.665 13.822 -2.868 1.00 95.25 203 PRO A CA 1
ATOM 1626 C C . PRO A 1 203 ? 13.176 14.067 -2.642 1.00 95.25 203 PRO A C 1
ATOM 1628 O O . PRO A 1 203 ? 12.665 15.172 -2.836 1.00 95.25 203 PRO A O 1
ATOM 1631 N N . ASN A 1 204 ? 12.484 13.039 -2.161 1.00 94.50 204 ASN A N 1
ATOM 1632 C CA . ASN A 1 204 ? 11.120 13.138 -1.677 1.00 94.50 204 ASN A CA 1
ATOM 1633 C C . ASN A 1 204 ? 11.113 13.410 -0.159 1.00 94.50 204 ASN A C 1
ATOM 1635 O O . ASN A 1 204 ? 11.408 12.502 0.630 1.00 94.50 204 ASN A O 1
ATOM 1639 N N . PRO A 1 205 ? 10.696 14.611 0.293 1.00 92.00 205 PRO A N 1
ATOM 1640 C CA . PRO A 1 205 ? 10.668 14.959 1.715 1.00 92.00 205 PRO A CA 1
ATOM 1641 C C . PRO A 1 205 ? 9.711 14.102 2.556 1.00 92.00 205 PRO A C 1
ATOM 1643 O O . PRO A 1 205 ? 9.809 14.070 3.783 1.00 92.00 205 PRO A O 1
ATOM 1646 N N . ILE A 1 206 ? 8.757 13.408 1.924 1.00 90.44 206 ILE A N 1
ATOM 1647 C CA . ILE A 1 206 ? 7.865 12.467 2.612 1.00 90.44 206 ILE A CA 1
ATOM 1648 C C . ILE A 1 206 ? 8.658 11.279 3.170 1.00 90.44 206 ILE A C 1
ATOM 1650 O O . ILE A 1 206 ? 8.352 10.812 4.267 1.00 90.44 206 ILE A O 1
ATOM 1654 N N . PHE A 1 207 ? 9.687 10.829 2.449 1.00 93.25 207 PHE A N 1
ATOM 1655 C CA . PHE A 1 207 ? 10.456 9.629 2.777 1.00 93.25 207 PHE A CA 1
ATOM 1656 C C . PHE A 1 207 ? 11.648 9.891 3.692 1.00 93.25 207 PHE A C 1
ATOM 1658 O O . PHE A 1 207 ? 12.144 8.947 4.299 1.00 93.25 207 PHE A O 1
ATOM 1665 N N . GLU A 1 208 ? 12.074 11.145 3.871 1.00 91.12 208 GLU A N 1
ATOM 1666 C CA . GLU A 1 208 ? 13.245 11.492 4.692 1.00 91.12 208 GLU A CA 1
ATOM 1667 C C . GLU A 1 208 ? 13.214 10.847 6.083 1.00 91.12 208 GLU A C 1
ATOM 1669 O O . GLU A 1 208 ? 14.178 10.198 6.484 1.00 91.12 208 GLU A O 1
ATOM 1674 N N . SER A 1 209 ? 12.094 10.966 6.808 1.00 88.12 209 SER A N 1
ATOM 1675 C CA . SER A 1 209 ? 11.982 10.388 8.152 1.00 88.12 209 SER A CA 1
ATOM 1676 C C . SER A 1 209 ? 12.026 8.863 8.142 1.00 88.12 209 SER A C 1
ATOM 1678 O O . SER A 1 209 ? 12.476 8.263 9.111 1.00 88.12 209 SER A O 1
ATOM 1680 N N . ILE A 1 210 ? 11.533 8.229 7.079 1.00 92.88 210 ILE A N 1
ATOM 1681 C CA . ILE A 1 210 ? 11.508 6.770 6.946 1.00 92.88 210 ILE A CA 1
ATOM 1682 C C . ILE A 1 210 ? 12.932 6.291 6.672 1.00 92.88 210 ILE A C 1
ATOM 1684 O O . ILE A 1 210 ? 13.485 5.543 7.472 1.00 92.88 210 ILE A O 1
ATOM 1688 N N . VAL A 1 211 ? 13.553 6.813 5.611 1.00 94.31 211 VAL A N 1
ATOM 1689 C CA . VAL A 1 211 ? 14.895 6.439 5.145 1.00 94.31 211 VAL A CA 1
ATOM 1690 C C . VAL A 1 211 ? 15.946 6.631 6.238 1.00 94.31 211 VAL A C 1
ATOM 1692 O O . VAL A 1 211 ? 16.763 5.744 6.465 1.00 94.31 211 VAL A O 1
ATOM 1695 N N . GLN A 1 212 ? 15.884 7.730 6.998 1.00 94.62 212 GLN A N 1
ATOM 1696 C CA . GLN A 1 212 ? 16.817 7.977 8.107 1.00 94.62 212 GLN A CA 1
ATOM 1697 C C . GLN A 1 212 ? 16.721 6.947 9.245 1.00 94.62 212 GLN A C 1
ATOM 1699 O O . GLN A 1 212 ? 17.702 6.760 9.960 1.00 94.62 212 GLN A O 1
ATOM 1704 N N . GLN A 1 213 ? 15.566 6.296 9.425 1.00 95.19 213 GLN A N 1
ATOM 1705 C CA . GLN A 1 213 ? 15.317 5.316 10.492 1.00 95.19 213 GLN A CA 1
ATOM 1706 C C . GLN A 1 213 ? 15.381 3.858 9.998 1.00 95.19 213 GLN A C 1
ATOM 1708 O O . GLN A 1 213 ? 15.365 2.943 10.819 1.00 95.19 213 GLN A O 1
ATOM 1713 N N . ILE A 1 214 ? 15.479 3.602 8.684 1.00 94.38 214 ILE A N 1
ATOM 1714 C CA . ILE A 1 214 ? 15.673 2.243 8.138 1.00 94.38 214 ILE A CA 1
ATOM 1715 C C . ILE A 1 214 ? 16.909 1.544 8.740 1.00 94.38 214 ILE A C 1
ATOM 1717 O O . ILE A 1 214 ? 16.792 0.366 9.090 1.00 94.38 214 ILE A O 1
ATOM 1721 N N . PRO A 1 215 ? 18.069 2.215 8.934 1.00 95.69 215 PRO A N 1
ATOM 1722 C CA . PRO A 1 215 ? 19.239 1.584 9.546 1.00 95.69 215 PRO A CA 1
ATOM 1723 C C . PRO A 1 215 ? 18.989 0.997 10.943 1.00 95.69 215 PRO A C 1
ATOM 1725 O O . PRO A 1 215 ? 19.667 0.046 11.335 1.00 95.69 215 PRO A O 1
ATOM 1728 N N . ASP A 1 216 ? 17.997 1.511 11.676 1.00 96.12 216 ASP A N 1
ATOM 1729 C CA . ASP A 1 216 ? 17.645 1.029 13.014 1.00 96.12 216 ASP A CA 1
ATOM 1730 C C . ASP A 1 216 ? 16.843 -0.282 12.987 1.00 96.12 216 ASP A C 1
ATOM 1732 O O . ASP A 1 216 ? 16.707 -0.935 14.024 1.00 96.12 216 ASP A O 1
ATOM 1736 N N . ILE A 1 217 ? 16.339 -0.692 11.814 1.00 95.88 217 ILE A N 1
ATOM 1737 C CA . ILE A 1 217 ? 15.547 -1.917 11.634 1.00 95.88 217 ILE A CA 1
ATOM 1738 C C . ILE A 1 217 ? 16.129 -2.904 10.607 1.00 95.88 217 ILE A C 1
ATOM 1740 O O . ILE A 1 217 ? 15.414 -3.716 10.018 1.00 95.88 217 ILE A O 1
ATOM 1744 N N . ILE A 1 218 ? 17.446 -2.870 10.378 1.00 93.25 218 ILE A N 1
ATOM 1745 C CA . ILE A 1 218 ? 18.115 -3.787 9.431 1.00 93.25 218 ILE A CA 1
ATOM 1746 C C . ILE A 1 218 ? 17.892 -5.259 9.815 1.00 93.25 218 ILE A C 1
ATOM 1748 O O . ILE A 1 218 ? 17.771 -6.125 8.948 1.00 93.25 218 I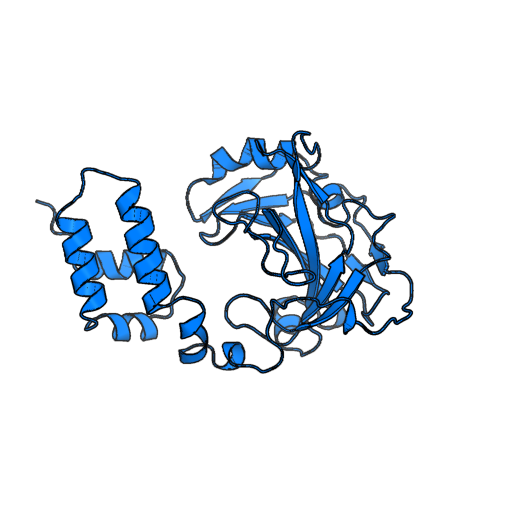LE A O 1
ATOM 1752 N N . ALA A 1 219 ? 17.836 -5.561 11.114 1.00 92.56 219 ALA A N 1
ATOM 1753 C CA . ALA A 1 219 ? 17.590 -6.918 11.581 1.00 92.56 219 ALA A CA 1
ATOM 1754 C C . ALA A 1 219 ? 16.133 -7.338 11.321 1.00 92.56 219 ALA A C 1
ATOM 1756 O O . ALA A 1 219 ? 15.198 -6.596 11.611 1.00 92.56 219 ALA A O 1
ATOM 1757 N N . VAL A 1 220 ? 15.929 -8.560 10.831 1.00 92.25 220 VAL A N 1
ATOM 1758 C CA . VAL A 1 220 ? 14.584 -9.146 10.715 1.00 92.25 220 VAL A CA 1
ATOM 1759 C C . VAL A 1 220 ? 13.906 -9.169 12.092 1.00 92.25 220 VAL A C 1
ATOM 1761 O O . VAL A 1 220 ? 14.568 -9.396 13.106 1.00 92.25 220 VAL A O 1
ATOM 1764 N N . ASP A 1 221 ? 12.607 -8.885 12.109 1.00 92.19 221 ASP A N 1
ATOM 1765 C CA . ASP A 1 221 ? 11.719 -8.740 13.271 1.00 92.19 221 ASP A CA 1
ATOM 1766 C C . ASP A 1 221 ? 12.039 -7.567 14.208 1.00 92.19 221 ASP A C 1
ATOM 1768 O O . ASP A 1 221 ? 11.399 -7.392 15.251 1.00 92.19 221 ASP A O 1
ATOM 1772 N N . SER A 1 222 ? 13.000 -6.718 13.842 1.00 95.19 222 SER A N 1
ATOM 1773 C CA . SER A 1 222 ? 13.234 -5.471 14.562 1.00 95.19 222 SER A CA 1
ATOM 1774 C C . SER A 1 222 ? 12.201 -4.410 14.184 1.00 95.19 222 SER A C 1
ATOM 1776 O O . SER A 1 222 ? 11.670 -4.367 13.069 1.00 95.19 222 SER A O 1
ATOM 1778 N N . ASN A 1 223 ? 11.895 -3.552 15.154 1.00 96.56 223 ASN A N 1
ATOM 1779 C CA . ASN A 1 223 ? 10.944 -2.467 14.996 1.00 96.56 223 ASN A CA 1
ATOM 1780 C C . ASN A 1 223 ? 11.425 -1.202 15.703 1.00 96.56 223 ASN A C 1
ATOM 1782 O O . ASN A 1 223 ? 12.197 -1.253 16.662 1.00 96.56 223 ASN A O 1
ATOM 1786 N N . ILE A 1 224 ? 10.923 -0.067 15.228 1.00 97.00 224 ILE A N 1
ATOM 1787 C CA . ILE A 1 224 ? 11.151 1.246 15.820 1.00 97.00 224 ILE A CA 1
ATOM 1788 C C . ILE A 1 224 ? 9.864 2.068 15.767 1.00 97.00 224 ILE A C 1
ATOM 1790 O O . ILE A 1 224 ? 9.063 1.937 14.844 1.00 97.00 224 ILE A O 1
ATOM 1794 N N . THR A 1 225 ? 9.650 2.932 16.760 1.00 96.38 225 THR A N 1
ATOM 1795 C CA . THR A 1 225 ? 8.599 3.956 16.679 1.00 96.38 225 THR A CA 1
ATOM 1796 C C . THR A 1 225 ? 9.083 5.101 15.802 1.00 96.38 225 THR A C 1
ATOM 1798 O O . THR A 1 225 ? 10.109 5.706 16.100 1.00 96.38 225 THR A O 1
ATOM 1801 N N . ILE A 1 226 ? 8.327 5.420 14.755 1.00 94.75 226 ILE A N 1
ATOM 1802 C CA . ILE A 1 226 ? 8.664 6.494 13.823 1.00 94.75 226 ILE A CA 1
ATOM 1803 C C . ILE A 1 226 ? 8.542 7.834 14.551 1.00 94.75 226 ILE A C 1
ATOM 1805 O O . ILE A 1 226 ? 7.502 8.151 15.128 1.00 94.75 226 ILE A O 1
ATOM 1809 N N . SER A 1 227 ? 9.608 8.631 14.510 1.00 91.38 227 SER A N 1
ATOM 1810 C CA . SER A 1 227 ? 9.650 9.958 15.140 1.00 91.38 227 SER A CA 1
ATOM 1811 C C . SER A 1 227 ? 8.643 10.973 14.566 1.00 91.38 227 SER A C 1
ATOM 1813 O O . SER A 1 227 ? 8.157 11.838 15.299 1.00 91.38 227 SER A O 1
ATOM 1815 N N . ASP A 1 228 ? 8.301 10.871 13.279 1.00 92.12 228 ASP A N 1
ATOM 1816 C CA . ASP A 1 228 ? 7.290 11.706 12.624 1.00 92.12 228 ASP A CA 1
ATOM 1817 C C . ASP A 1 228 ? 5.869 11.146 12.802 1.00 92.12 228 ASP A C 1
ATOM 1819 O O . ASP A 1 228 ? 5.437 10.240 12.089 1.00 92.12 228 ASP A O 1
ATOM 1823 N N . ASN A 1 229 ? 5.092 11.757 13.698 1.00 90.50 229 ASN A N 1
ATOM 1824 C CA . ASN A 1 229 ? 3.690 11.380 13.914 1.00 90.50 229 ASN A CA 1
ATOM 1825 C C . ASN A 1 229 ? 2.753 11.771 12.751 1.00 90.50 229 ASN A C 1
ATOM 1827 O O . ASN A 1 229 ? 1.559 11.497 12.810 1.00 90.50 229 ASN A O 1
ATOM 1831 N N . ASN A 1 230 ? 3.246 12.437 11.703 1.00 91.88 230 ASN A N 1
ATOM 1832 C CA . ASN A 1 230 ? 2.470 12.727 10.496 1.00 91.88 230 ASN A CA 1
ATOM 1833 C C . ASN A 1 230 ? 2.795 11.764 9.346 1.00 91.88 230 ASN A C 1
ATOM 1835 O O . ASN A 1 230 ? 2.330 11.982 8.228 1.00 91.88 230 ASN A O 1
ATOM 1839 N N . VAL A 1 231 ? 3.570 10.699 9.584 1.00 93.06 231 VAL A N 1
ATOM 1840 C CA . VAL A 1 231 ? 3.972 9.759 8.527 1.00 93.06 231 VAL A CA 1
ATOM 1841 C C . VAL A 1 231 ? 2.766 9.161 7.791 1.00 93.06 231 VAL A C 1
ATOM 1843 O O . VAL A 1 231 ? 2.756 9.122 6.563 1.00 93.06 231 VAL A O 1
ATOM 1846 N N . LEU A 1 232 ? 1.691 8.804 8.507 1.00 94.44 232 LEU A N 1
ATOM 1847 C CA . LEU A 1 232 ? 0.481 8.273 7.868 1.00 94.44 232 LEU A CA 1
ATOM 1848 C C . LEU A 1 232 ? -0.240 9.320 7.025 1.00 94.44 232 LEU A C 1
ATOM 1850 O O . LEU A 1 232 ? -0.716 8.986 5.947 1.00 94.44 232 LEU A O 1
ATOM 1854 N N . LYS A 1 233 ? -0.272 10.586 7.456 1.00 91.75 233 LYS A N 1
ATOM 1855 C CA . LYS A 1 233 ? -0.825 11.672 6.638 1.00 91.75 233 LYS A CA 1
ATOM 1856 C C . LYS A 1 233 ? -0.141 11.726 5.272 1.00 91.75 233 LYS A C 1
ATOM 1858 O O . LYS A 1 233 ? -0.802 11.874 4.251 1.00 91.75 233 LYS A O 1
ATOM 1863 N N . LYS A 1 234 ? 1.188 11.607 5.274 1.00 92.81 234 LYS A N 1
ATOM 1864 C CA . LYS A 1 234 ? 2.019 11.739 4.078 1.00 92.81 234 LYS A CA 1
ATOM 1865 C C . LYS A 1 234 ? 1.974 10.509 3.165 1.00 92.81 234 LYS A C 1
ATOM 1867 O O . LYS A 1 234 ? 2.080 10.677 1.960 1.00 92.81 234 LYS A O 1
ATOM 1872 N N . LEU A 1 235 ? 1.832 9.301 3.716 1.00 95.38 235 LEU A N 1
ATOM 1873 C CA . LEU A 1 235 ? 1.872 8.052 2.939 1.00 95.38 235 LEU A CA 1
ATOM 1874 C C . LEU A 1 235 ? 0.495 7.507 2.548 1.00 95.38 235 LEU A C 1
ATOM 1876 O O . LEU A 1 235 ? 0.372 6.867 1.513 1.00 95.38 235 LEU A O 1
ATOM 1880 N N . VAL A 1 236 ? -0.544 7.738 3.358 1.00 96.00 236 VAL A N 1
ATOM 1881 C CA . VAL A 1 236 ? -1.899 7.237 3.065 1.00 96.00 236 VAL A CA 1
ATOM 1882 C C . VAL A 1 236 ? -2.570 8.041 1.951 1.00 96.00 236 VAL A C 1
ATOM 1884 O O . VAL A 1 236 ? -3.429 7.514 1.258 1.00 96.00 236 VAL A O 1
ATOM 1887 N N . ALA A 1 237 ? -2.214 9.318 1.797 1.00 91.19 237 ALA A N 1
ATOM 1888 C CA . ALA A 1 237 ? -2.732 10.181 0.740 1.00 91.19 237 ALA A CA 1
ATOM 1889 C C . ALA A 1 237 ? -1.664 11.208 0.299 1.00 91.19 237 ALA A C 1
ATOM 1891 O O . ALA A 1 237 ? -1.836 12.405 0.541 1.00 91.19 237 ALA A O 1
ATOM 1892 N N . PRO A 1 238 ? -0.556 10.766 -0.333 1.00 90.25 238 PRO A N 1
ATOM 1893 C CA . PRO A 1 238 ? 0.569 11.636 -0.700 1.00 90.25 238 PRO A CA 1
ATOM 1894 C C . PRO A 1 238 ? 0.168 12.775 -1.649 1.00 90.25 238 PRO A C 1
ATOM 1896 O O . PRO A 1 238 ? 0.706 13.877 -1.554 1.00 90.25 238 PRO A O 1
ATOM 1899 N N . ASP A 1 239 ? -0.812 12.534 -2.524 1.00 88.06 239 ASP A N 1
ATOM 1900 C CA . ASP A 1 239 ? -1.382 13.526 -3.438 1.00 88.06 239 ASP A CA 1
ATOM 1901 C C . ASP A 1 239 ? -2.913 13.383 -3.487 1.00 88.06 239 ASP A C 1
ATOM 1903 O O . ASP A 1 239 ? -3.492 12.819 -4.416 1.00 88.06 239 ASP A O 1
ATOM 1907 N N . ILE A 1 240 ? -3.594 13.895 -2.455 1.00 86.12 240 ILE A N 1
ATOM 1908 C CA . ILE A 1 240 ? -5.063 13.820 -2.352 1.00 86.12 240 ILE A CA 1
ATOM 1909 C C . ILE A 1 240 ? -5.780 14.491 -3.536 1.00 86.12 240 ILE A C 1
ATOM 1911 O O . ILE A 1 240 ? -6.897 14.113 -3.881 1.00 86.12 240 ILE A O 1
ATOM 1915 N N . ALA A 1 241 ? -5.138 15.470 -4.183 1.00 86.62 241 ALA A N 1
ATOM 1916 C CA . ALA A 1 241 ? -5.714 16.188 -5.313 1.00 86.62 241 ALA A CA 1
ATOM 1917 C C . ALA A 1 241 ? -5.781 15.319 -6.578 1.00 86.62 241 ALA A C 1
ATOM 1919 O O . ALA A 1 241 ? -6.689 15.497 -7.390 1.00 86.62 241 ALA A O 1
ATOM 1920 N N . SER A 1 242 ? -4.849 14.374 -6.747 1.00 87.62 242 SER A N 1
ATOM 1921 C CA . SER A 1 242 ? -4.866 13.419 -7.861 1.00 87.62 242 SER A CA 1
ATOM 1922 C C . SER A 1 242 ? -5.523 12.079 -7.520 1.00 87.62 242 SER A C 1
ATOM 1924 O O . SER A 1 242 ? -5.783 11.297 -8.435 1.00 87.62 242 SER A O 1
ATOM 1926 N N . ALA A 1 243 ? -5.912 11.862 -6.258 1.00 89.38 243 ALA A N 1
ATOM 1927 C CA . ALA A 1 243 ? -6.524 10.625 -5.763 1.00 89.38 243 ALA A CA 1
ATOM 1928 C C . ALA A 1 243 ? -7.918 10.288 -6.346 1.00 89.38 243 ALA A C 1
ATOM 1930 O O . ALA A 1 243 ? -8.561 9.333 -5.917 1.00 89.38 243 ALA A O 1
ATOM 1931 N N . GLN A 1 244 ? -8.401 11.053 -7.327 1.00 93.94 244 GLN A N 1
ATOM 1932 C CA . GLN A 1 244 ? -9.626 10.752 -8.077 1.00 93.94 244 GLN A CA 1
ATOM 1933 C C . GLN A 1 244 ? -9.357 10.056 -9.419 1.00 93.94 244 GLN A C 1
ATOM 1935 O O . GLN A 1 244 ? -10.300 9.618 -10.072 1.00 93.94 244 GLN A O 1
ATOM 1940 N N . ASN A 1 245 ? -8.089 9.943 -9.833 1.00 94.06 245 ASN A N 1
ATOM 1941 C CA . ASN A 1 245 ? -7.688 9.232 -11.045 1.00 94.06 245 ASN A CA 1
ATOM 1942 C C . ASN A 1 245 ? -6.945 7.953 -10.654 1.00 94.06 245 ASN A C 1
ATOM 1944 O O . ASN A 1 245 ? -5.782 7.996 -10.247 1.00 94.06 245 ASN A O 1
ATOM 1948 N N . TYR A 1 246 ? -7.631 6.824 -10.774 1.00 97.50 246 TYR A N 1
ATOM 1949 C CA . TYR A 1 246 ? -7.120 5.511 -10.401 1.00 97.50 246 TYR A CA 1
ATOM 1950 C C . TYR A 1 246 ? -7.669 4.434 -11.336 1.00 97.50 246 TYR A C 1
ATOM 1952 O O . TYR A 1 246 ? -8.751 4.578 -11.913 1.00 97.50 246 TYR A O 1
ATOM 1960 N N . PHE A 1 247 ? -6.934 3.336 -11.442 1.00 98.31 247 PHE A N 1
ATOM 1961 C CA . PHE A 1 247 ? -7.467 2.061 -11.893 1.00 98.31 247 PHE A CA 1
ATOM 1962 C C . PHE A 1 247 ? -8.083 1.324 -10.709 1.00 98.31 247 PHE A C 1
ATOM 1964 O O . PHE A 1 247 ? -7.752 1.577 -9.552 1.00 98.31 247 PHE A O 1
ATOM 1971 N N . THR A 1 248 ? -9.032 0.433 -10.976 1.00 98.50 248 THR A N 1
ATOM 1972 C CA . THR A 1 248 ? -9.623 -0.375 -9.913 1.00 98.50 248 THR A CA 1
ATOM 1973 C C . THR A 1 248 ? -10.074 -1.726 -10.434 1.00 98.50 248 THR A C 1
ATOM 1975 O O . THR A 1 248 ? -10.655 -1.825 -11.517 1.00 98.50 248 THR A O 1
ATOM 1978 N N . TYR A 1 249 ? -9.816 -2.771 -9.653 1.00 98.44 249 TYR A N 1
ATOM 1979 C CA . TYR A 1 249 ? -10.185 -4.141 -9.984 1.00 98.44 249 TYR A CA 1
ATOM 1980 C C . TYR A 1 249 ? -10.379 -4.980 -8.713 1.00 98.44 249 TYR A C 1
ATOM 1982 O O . TYR A 1 249 ? -9.919 -4.619 -7.631 1.00 98.44 249 TYR A O 1
ATOM 1990 N N . ARG A 1 250 ? -11.103 -6.100 -8.831 1.00 98.38 250 ARG A N 1
ATOM 1991 C CA . ARG A 1 250 ? -11.171 -7.108 -7.761 1.00 98.38 250 ARG A CA 1
ATOM 1992 C C . ARG A 1 250 ? -10.023 -8.090 -7.953 1.00 98.38 250 ARG A C 1
ATOM 1994 O O . ARG A 1 250 ? -9.918 -8.677 -9.028 1.00 98.38 250 ARG A O 1
ATOM 2001 N N . GLY A 1 251 ? -9.217 -8.272 -6.918 1.00 98.44 251 GLY A N 1
ATOM 2002 C CA . GLY A 1 251 ? -8.026 -9.111 -6.943 1.00 98.44 251 GLY A CA 1
ATOM 2003 C C . GLY A 1 251 ? -7.798 -9.832 -5.621 1.00 98.44 251 GLY A C 1
ATOM 2004 O O . GLY A 1 251 ? -8.741 -10.096 -4.862 1.00 98.44 251 GLY A O 1
ATOM 2005 N N . SER A 1 252 ? -6.533 -10.132 -5.333 1.00 98.62 252 SER A N 1
ATOM 2006 C CA . SER A 1 252 ? -6.130 -10.878 -4.143 1.00 98.62 252 SER A CA 1
ATOM 2007 C C . SER A 1 252 ? -5.104 -10.146 -3.289 1.00 98.62 252 SER A C 1
ATOM 2009 O O . SER A 1 252 ? -4.574 -9.108 -3.672 1.00 98.62 252 SER A O 1
ATOM 2011 N N . LEU A 1 253 ? -4.796 -10.719 -2.125 1.00 97.50 253 LEU A N 1
ATOM 2012 C CA . LEU A 1 253 ? -3.496 -10.495 -1.491 1.00 97.50 253 LEU A CA 1
ATOM 2013 C C . LEU A 1 253 ? -2.382 -10.998 -2.427 1.00 97.50 253 LEU A C 1
ATOM 2015 O O . LEU A 1 253 ? -2.555 -12.047 -3.053 1.00 97.50 253 LEU A O 1
ATOM 2019 N N . THR A 1 254 ? -1.253 -10.292 -2.488 1.00 96.44 254 THR A N 1
ATOM 2020 C CA . THR A 1 254 ? -0.084 -10.653 -3.319 1.00 96.44 254 THR A CA 1
ATOM 2021 C C . THR A 1 254 ? 0.879 -11.618 -2.621 1.00 96.44 254 THR A C 1
ATOM 2023 O O . THR A 1 254 ? 1.854 -12.086 -3.198 1.00 96.44 254 THR A O 1
ATOM 2026 N N . THR A 1 255 ? 0.575 -11.987 -1.376 1.00 92.06 255 THR A N 1
ATOM 2027 C CA . THR A 1 255 ? 1.313 -12.974 -0.581 1.00 92.06 255 THR A CA 1
ATOM 2028 C C . THR A 1 255 ? 0.356 -14.011 0.009 1.00 92.06 255 THR A C 1
ATOM 2030 O O . THR A 1 255 ? -0.853 -13.755 0.111 1.00 92.06 255 THR A O 1
ATOM 2033 N N . PRO A 1 256 ? 0.843 -15.205 0.401 1.00 90.75 256 PRO A N 1
ATOM 2034 C CA . PRO A 1 256 ? 0.003 -16.222 1.014 1.00 90.75 256 PRO A CA 1
ATOM 2035 C C . PRO A 1 256 ? -0.784 -15.687 2.223 1.00 90.75 256 PRO A C 1
ATOM 2037 O O . PRO A 1 256 ? -0.224 -14.969 3.048 1.00 90.75 256 PRO A O 1
ATOM 2040 N N . PRO A 1 257 ? -2.080 -16.035 2.360 1.00 94.38 257 PRO A N 1
ATOM 2041 C CA . PRO A 1 257 ? -2.786 -17.075 1.613 1.00 94.38 257 PRO A CA 1
ATOM 2042 C C . PRO A 1 257 ? -3.436 -16.612 0.293 1.00 94.38 257 PRO A C 1
ATOM 2044 O O . PRO A 1 257 ? -4.325 -17.295 -0.196 1.00 94.38 257 PRO A O 1
ATOM 2047 N N . CYS A 1 258 ? -3.036 -15.488 -0.303 1.00 95.00 258 CYS A N 1
ATOM 2048 C CA . CYS A 1 258 ? -3.502 -15.012 -1.616 1.00 95.00 258 CYS A CA 1
ATOM 2049 C C . CYS A 1 258 ? -5.035 -14.948 -1.764 1.00 95.00 258 CYS A C 1
ATOM 2051 O O . CYS A 1 258 ? -5.626 -15.381 -2.758 1.00 95.00 258 CYS A O 1
ATOM 2053 N N . LEU A 1 259 ? -5.704 -14.471 -0.713 1.00 96.56 259 LEU A N 1
ATOM 2054 C CA . LEU A 1 259 ? -7.163 -14.421 -0.637 1.00 96.56 259 LEU A CA 1
ATOM 2055 C C . LEU A 1 259 ? -7.723 -13.442 -1.673 1.00 96.56 259 LEU A C 1
ATOM 2057 O O . LEU A 1 259 ? -7.356 -12.271 -1.651 1.00 96.56 259 LEU A O 1
ATOM 2061 N N . GLU A 1 260 ? -8.637 -13.907 -2.528 1.00 98.44 260 GLU A N 1
ATOM 2062 C CA . GLU A 1 260 ? -9.338 -13.117 -3.559 1.00 98.44 260 GLU A CA 1
ATOM 2063 C C . GLU A 1 260 ? -10.466 -12.266 -2.951 1.00 98.44 260 GLU A C 1
ATOM 2065 O O . GLU A 1 260 ? -11.653 -12.496 -3.186 1.00 98.44 260 GLU A O 1
ATOM 2070 N N . ILE A 1 261 ? -10.086 -11.335 -2.077 1.00 98.25 261 ILE A N 1
ATOM 2071 C CA . ILE A 1 261 ? -11.001 -10.553 -1.228 1.00 98.25 261 ILE A CA 1
ATOM 2072 C C . ILE A 1 261 ? -10.744 -9.044 -1.296 1.00 98.25 261 ILE A C 1
ATOM 2074 O O . ILE A 1 261 ? -11.242 -8.288 -0.457 1.00 98.25 261 ILE A O 1
ATOM 2078 N N . VAL A 1 262 ? -9.894 -8.619 -2.233 1.00 98.75 262 VAL A N 1
ATOM 2079 C CA . VAL A 1 262 ? -9.338 -7.267 -2.273 1.00 98.75 262 VAL A CA 1
ATOM 2080 C C . VAL A 1 262 ? -9.992 -6.464 -3.390 1.00 98.75 262 VAL A C 1
ATOM 2082 O O . VAL A 1 262 ? -10.013 -6.891 -4.544 1.00 98.75 262 VAL A O 1
ATOM 2085 N N . GLN A 1 263 ? -10.500 -5.279 -3.055 1.00 98.75 263 GLN A N 1
ATOM 2086 C CA . GLN A 1 263 ? -10.734 -4.217 -4.031 1.00 98.75 263 GLN A CA 1
ATOM 2087 C C . GLN A 1 263 ? -9.458 -3.371 -4.147 1.00 98.75 263 GLN A C 1
ATOM 2089 O O . GLN A 1 263 ? -9.086 -2.690 -3.194 1.00 98.75 263 GLN A O 1
ATOM 2094 N N . TRP A 1 264 ? -8.794 -3.415 -5.297 1.00 98.81 264 TRP A N 1
ATOM 2095 C CA . TRP A 1 264 ? -7.601 -2.613 -5.580 1.00 98.81 264 TRP A CA 1
ATOM 2096 C C . TRP A 1 264 ? -7.977 -1.231 -6.106 1.00 98.81 264 TRP A C 1
ATOM 2098 O O . TRP A 1 264 ? -8.972 -1.084 -6.825 1.00 98.81 264 TRP A O 1
ATOM 2108 N N . ILE A 1 265 ? -7.206 -0.217 -5.722 1.00 98.69 265 ILE A N 1
ATOM 2109 C CA . ILE A 1 265 ? -7.299 1.164 -6.199 1.00 98.69 265 ILE A CA 1
ATOM 2110 C C . ILE A 1 265 ? -5.871 1.640 -6.472 1.00 98.69 265 ILE A C 1
ATOM 2112 O O . ILE A 1 265 ? -5.166 2.034 -5.542 1.00 98.69 265 ILE A O 1
ATOM 2116 N N . ASP A 1 266 ? -5.472 1.642 -7.740 1.00 98.38 266 ASP A N 1
ATOM 2117 C CA . ASP A 1 266 ? -4.089 1.928 -8.131 1.00 98.38 266 ASP A CA 1
ATOM 2118 C C . ASP A 1 266 ? -4.020 3.307 -8.763 1.00 98.38 266 ASP A C 1
ATOM 2120 O O . ASP A 1 266 ? -4.671 3.591 -9.775 1.00 98.38 266 ASP A O 1
ATOM 2124 N N . PHE A 1 267 ? -3.267 4.206 -8.140 1.00 97.94 267 PHE A N 1
ATOM 2125 C CA . PHE A 1 267 ? -3.215 5.590 -8.586 1.00 97.94 267 PHE A CA 1
ATOM 2126 C C . PHE A 1 267 ? -2.382 5.726 -9.858 1.00 97.94 267 PHE A C 1
ATOM 2128 O O . PHE A 1 267 ? -1.226 5.319 -9.914 1.00 97.94 267 PHE A O 1
ATOM 2135 N N . VAL A 1 268 ? -2.969 6.371 -10.872 1.00 94.25 268 VAL A N 1
ATOM 2136 C CA . VAL A 1 268 ? -2.368 6.486 -12.215 1.00 94.25 268 VAL A CA 1
ATOM 2137 C C . VAL A 1 268 ? -1.073 7.296 -12.188 1.00 94.25 268 VAL A C 1
ATOM 2139 O O . VAL A 1 268 ? -0.140 7.031 -12.941 1.00 94.25 268 VAL A O 1
ATOM 2142 N N . LYS A 1 269 ? -1.026 8.339 -11.354 1.00 94.50 269 LYS A N 1
ATOM 2143 C CA . LYS A 1 269 ? 0.110 9.256 -11.299 1.00 94.50 269 LYS A CA 1
ATOM 2144 C C . LYS A 1 269 ? 1.180 8.691 -10.356 1.00 94.50 269 LYS A C 1
ATOM 2146 O O . LYS A 1 269 ? 0.938 8.678 -9.142 1.00 94.50 269 LYS A O 1
ATOM 2151 N N . PRO A 1 270 ? 2.363 8.307 -10.869 1.00 94.56 270 PRO A N 1
ATOM 2152 C CA . PRO A 1 270 ? 3.440 7.852 -10.010 1.00 94.56 270 PRO A CA 1
ATOM 2153 C C . PRO A 1 270 ? 3.905 8.990 -9.101 1.00 94.56 270 PRO A C 1
ATOM 2155 O O . PRO A 1 270 ? 3.907 10.170 -9.471 1.00 94.56 270 PRO A O 1
ATOM 2158 N N . GLN A 1 271 ? 4.293 8.616 -7.892 1.00 95.50 271 GLN A N 1
ATOM 2159 C CA . GLN A 1 271 ? 5.035 9.466 -6.979 1.00 95.50 271 GLN A CA 1
ATOM 2160 C C . GLN A 1 271 ? 6.526 9.395 -7.330 1.00 95.50 271 GLN A C 1
ATOM 2162 O O . GLN A 1 271 ? 6.963 8.509 -8.064 1.00 95.50 271 GLN A O 1
ATOM 2167 N N . HIS A 1 272 ? 7.320 10.329 -6.817 1.00 95.69 272 HIS A N 1
ATOM 2168 C CA . HIS A 1 272 ? 8.767 10.316 -7.028 1.00 95.69 272 HIS A CA 1
ATOM 2169 C C . HIS A 1 272 ? 9.498 9.941 -5.746 1.00 95.69 272 HIS A C 1
ATOM 2171 O O . HIS A 1 272 ? 9.025 10.231 -4.649 1.00 95.69 272 HIS A O 1
ATOM 2177 N N . ILE A 1 273 ? 10.653 9.315 -5.892 1.00 96.12 273 ILE A N 1
ATOM 2178 C CA . ILE A 1 273 ? 11.644 9.077 -4.839 1.00 96.12 273 ILE A CA 1
ATOM 2179 C C . ILE A 1 273 ? 13.018 9.372 -5.450 1.00 96.12 273 ILE A C 1
ATOM 2181 O O . ILE A 1 273 ? 13.140 9.304 -6.676 1.00 96.12 273 ILE A O 1
ATOM 2185 N N . SER A 1 274 ? 14.027 9.789 -4.680 1.00 97.12 274 SER A N 1
ATOM 2186 C CA . SER A 1 274 ? 15.353 9.966 -5.288 1.00 97.12 274 SER A CA 1
ATOM 2187 C C . SER A 1 274 ? 16.061 8.629 -5.484 1.00 97.12 274 SER A C 1
ATOM 2189 O O . SER A 1 274 ? 15.767 7.677 -4.782 1.00 97.12 274 SER A O 1
ATOM 2191 N N . HIS A 1 275 ? 17.051 8.574 -6.374 1.00 96.44 275 HIS A N 1
ATOM 2192 C CA . HIS A 1 275 ? 17.959 7.423 -6.499 1.00 96.44 275 HIS A CA 1
ATOM 2193 C C . HIS A 1 275 ? 18.725 7.086 -5.200 1.00 96.44 275 HIS A C 1
ATOM 2195 O O . HIS A 1 275 ? 19.215 5.973 -5.037 1.00 96.44 275 HIS A O 1
ATOM 2201 N N . GLU A 1 276 ? 18.906 8.062 -4.304 1.00 94.38 276 GLU A N 1
ATOM 2202 C CA . GLU A 1 276 ? 19.597 7.877 -3.018 1.00 94.38 276 GLU A CA 1
ATOM 2203 C C . GLU A 1 276 ? 18.678 7.316 -1.920 1.00 94.38 276 GLU A C 1
ATOM 2205 O O . GLU A 1 276 ? 19.168 6.662 -0.998 1.00 94.38 276 GLU A O 1
ATOM 2210 N N . GLN A 1 277 ? 17.377 7.614 -1.997 1.00 93.06 277 GLN A N 1
ATOM 2211 C CA . GLN A 1 277 ? 16.359 7.202 -1.026 1.00 93.06 277 GLN A CA 1
ATOM 2212 C C . GLN A 1 277 ? 15.824 5.807 -1.334 1.00 93.06 277 GLN A C 1
ATOM 2214 O O . GLN A 1 277 ? 15.640 5.058 -0.349 1.00 93.06 277 GLN A O 1
#

Foldseek 3Di:
DPPPDPVVVLCVVCVLPVDDPVVSVVLPPDVLNVVLVVVCVPDPPDPPVNVVVVVVSCCVPPNLVCLCVPQVLSVDDFADDEEAEVVPDDDDDKFQKDKPPLQDQFWWKWAQQVQWTKIATPDPDAMWIDIDPDDAIWGWGIKTKWADDAQFATDRYHYNNGAGGMKMKTKTAGCVLVDLVSLLVALQGIEIEIAGEGADADADPLCVQVVVCVVVHPDNGDMDIRPRSSNSSCRVCVPSVQQRAWDWDQHFPNDPSGRSRYIYTYRPDHHYHYRVD

Secondary structure (DSSP, 8-state):
-----HHHHHHHHHHTTT--HHHHHHGGG-HHHHHHHHHHHH-TT-HHHHHHHHHHHHHHHHSGGGGGGT-GGGG-SS-S--EE-GGGPPP---PPPEEESTTS---EEEEE-SSSEEEEE--SS--EEESTT-SS-EEEEEEEEEE-SBTTB--SSEETTB--SEEEEEEEEEGGGSSHHHHTTSTT-EEEEEEEEEEESS--TTTHHHHHHGGGG-STT-EEE-S-TTHHHHHHSTTTTTTT-EEEEEE--SSTT--S-EEEEEESS-EEEETT-